Protein AF-A0A2T0MFN1-F1 (afdb_monomer_lite)

Secondary structure (DSSP, 8-state):
----------SSHHHHHHHHHTSTTHHHHB-SPEEETTEEEEEBTTS-HHHHHHHHHHHHHHHHHHHHHHHHHHHHHHHH----HHHHHHHHHHHHHHHHHHHTT-GGGGHHHHHHHHHHHHHTT--HHHHHHSTTTHHHHHHHHTS-HHHHH-EEEEEE--GGGHHHHHHHHHHHHHH-HHHHHTEEEEEEEEEEEE-TT-SSEEEEEEEEEEE--TTS--SS-GGG-HHHHHHHHHHTTSPP-----TTEEE-SSSEEEEES-HHHHHHHHHTT-GGGTB-SS-TTSB---

Radius of gyration: 21.42 Å; chains: 1; bounding box: 62×45×60 Å

pLDDT: mean 81.45, std 14.94, range [22.23, 97.25]

Structure (mmCIF, N/CA/C/O backbone):
data_AF-A0A2T0MFN1-F1
#
_entry.id   AF-A0A2T0MFN1-F1
#
loop_
_atom_site.group_PDB
_atom_site.id
_atom_site.type_symbol
_atom_site.label_atom_id
_atom_site.label_alt_id
_atom_site.label_comp_id
_atom_site.label_asym_id
_atom_site.label_entity_id
_atom_site.label_seq_id
_atom_site.pdbx_PDB_ins_code
_atom_site.Cartn_x
_atom_site.Cartn_y
_atom_site.Cartn_z
_atom_site.occupancy
_atom_site.B_iso_or_equiv
_atom_site.auth_seq_id
_atom_site.auth_comp_id
_atom_site.auth_asym_id
_atom_site.auth_atom_id
_atom_site.pdbx_PDB_model_num
ATOM 1 N N . MET A 1 1 ? 37.097 -16.695 -20.102 1.00 32.31 1 MET A N 1
ATOM 2 C CA . MET A 1 1 ? 37.299 -15.851 -18.909 1.00 32.31 1 MET A CA 1
ATOM 3 C C . MET A 1 1 ? 36.076 -16.062 -18.036 1.00 32.31 1 MET A C 1
ATOM 5 O O . MET A 1 1 ? 35.010 -15.556 -18.355 1.00 32.31 1 MET A O 1
ATOM 9 N N . GLU A 1 2 ? 36.183 -16.967 -17.065 1.00 22.23 2 GLU A N 1
ATOM 10 C CA . GLU A 1 2 ? 35.074 -17.342 -16.185 1.00 22.23 2 GLU A CA 1
ATOM 11 C C . GLU A 1 2 ? 34.798 -16.198 -15.211 1.00 22.23 2 GLU A C 1
ATOM 13 O O . GLU A 1 2 ? 35.619 -15.884 -14.348 1.00 22.23 2 GLU A O 1
ATOM 18 N N . ILE A 1 3 ? 33.644 -15.553 -15.366 1.00 25.20 3 ILE A N 1
ATOM 19 C CA . ILE A 1 3 ? 33.144 -14.602 -14.379 1.00 25.20 3 ILE A CA 1
ATOM 20 C C . ILE A 1 3 ? 32.699 -15.435 -13.177 1.00 25.20 3 ILE A C 1
ATOM 22 O O . ILE A 1 3 ? 31.679 -16.122 -13.220 1.00 25.20 3 ILE A O 1
ATOM 26 N N . LYS A 1 4 ? 33.498 -15.405 -12.105 1.00 25.17 4 LYS A N 1
ATOM 27 C CA . LYS A 1 4 ? 33.098 -15.901 -10.786 1.00 25.17 4 LYS A CA 1
ATOM 28 C C . LYS A 1 4 ? 31.849 -15.134 -10.355 1.00 25.17 4 LYS A C 1
ATOM 30 O O . LYS A 1 4 ? 31.944 -13.990 -9.925 1.00 25.17 4 LYS A O 1
ATOM 35 N N . VAL A 1 5 ? 30.687 -15.769 -10.460 1.00 30.14 5 VAL A N 1
ATOM 36 C CA . VAL A 1 5 ? 29.445 -15.272 -9.864 1.00 30.14 5 VAL A CA 1
ATOM 37 C C . VAL A 1 5 ? 29.597 -15.400 -8.348 1.00 30.14 5 VAL A C 1
ATOM 39 O O . VAL A 1 5 ? 29.425 -16.478 -7.782 1.00 30.14 5 VAL A O 1
ATOM 42 N N . SER A 1 6 ? 30.012 -14.320 -7.686 1.00 29.55 6 SER A N 1
ATOM 43 C CA . SER A 1 6 ? 29.996 -14.245 -6.227 1.00 29.55 6 SER A CA 1
ATOM 44 C C . SER A 1 6 ? 28.550 -14.179 -5.740 1.00 29.55 6 SER A C 1
ATOM 46 O O . SER A 1 6 ? 27.791 -13.320 -6.185 1.00 29.55 6 SER A O 1
ATOM 48 N N . ASN A 1 7 ? 28.202 -15.058 -4.800 1.00 35.03 7 ASN A N 1
ATOM 49 C CA . ASN A 1 7 ? 26.973 -15.054 -3.999 1.00 35.03 7 ASN A CA 1
ATOM 50 C C . ASN A 1 7 ? 26.876 -13.804 -3.102 1.00 35.03 7 ASN A C 1
ATOM 52 O O . ASN A 1 7 ? 26.924 -13.926 -1.881 1.00 35.03 7 ASN A O 1
ATOM 56 N N . ASN A 1 8 ? 26.788 -12.609 -3.681 1.00 37.66 8 ASN A N 1
ATOM 57 C CA . ASN A 1 8 ? 26.709 -11.373 -2.916 1.00 37.66 8 ASN A CA 1
ATOM 58 C C . ASN A 1 8 ? 25.631 -10.454 -3.496 1.00 37.66 8 ASN A C 1
ATOM 60 O O . ASN A 1 8 ? 25.929 -9.588 -4.313 1.00 37.66 8 ASN A O 1
ATOM 64 N N . PHE A 1 9 ? 24.401 -10.534 -2.985 1.00 46.41 9 PHE A N 1
ATOM 65 C CA . PHE A 1 9 ? 23.671 -9.308 -2.681 1.00 46.41 9 PHE A CA 1
ATOM 66 C C . PHE A 1 9 ? 24.628 -8.445 -1.859 1.00 46.41 9 PHE A C 1
ATOM 68 O O . PHE A 1 9 ? 25.053 -8.896 -0.785 1.00 46.41 9 PHE A O 1
ATOM 75 N N . PRO A 1 10 ? 24.993 -7.238 -2.307 1.00 47.78 10 PRO A N 1
ATOM 76 C CA . PRO A 1 10 ? 25.835 -6.372 -1.508 1.00 47.78 10 PRO A CA 1
ATOM 77 C C . PRO A 1 10 ? 25.159 -6.179 -0.152 1.00 47.78 10 PRO A C 1
ATOM 79 O O . PRO A 1 10 ? 23.960 -5.886 -0.068 1.00 47.78 10 PRO A O 1
ATOM 82 N N . ARG A 1 11 ? 25.897 -6.455 0.927 1.00 52.34 11 ARG A N 1
ATOM 83 C CA . ARG A 1 11 ? 25.398 -6.268 2.297 1.00 52.34 11 ARG A CA 1
ATOM 84 C C . ARG A 1 11 ? 25.285 -4.778 2.635 1.00 52.34 11 ARG A C 1
ATOM 86 O O . ARG A 1 11 ? 24.530 -4.440 3.543 1.00 52.34 11 ARG A O 1
ATOM 93 N N . ASN A 1 12 ? 26.000 -3.923 1.897 1.00 68.88 12 ASN A N 1
ATOM 94 C CA . ASN A 1 12 ? 25.990 -2.475 2.029 1.00 68.88 12 ASN A CA 1
ATOM 95 C C . ASN A 1 12 ? 25.048 -1.839 0.989 1.00 68.88 12 ASN A C 1
ATOM 97 O O . ASN A 1 12 ? 25.156 -2.112 -0.203 1.00 68.88 12 ASN A O 1
ATOM 101 N N . ASN A 1 13 ? 24.126 -0.985 1.440 1.00 70.44 13 ASN A N 1
ATOM 102 C CA . ASN A 1 13 ? 23.190 -0.274 0.563 1.00 70.44 13 ASN A CA 1
ATOM 103 C C . ASN A 1 13 ? 23.897 0.749 -0.343 1.00 70.44 13 ASN A C 1
ATOM 105 O O . ASN A 1 13 ? 23.361 1.081 -1.396 1.00 70.44 13 ASN A O 1
ATOM 109 N N . GLU A 1 14 ? 25.084 1.224 0.045 1.00 77.00 14 GLU A N 1
ATOM 110 C CA . GLU A 1 14 ? 25.888 2.156 -0.757 1.00 77.00 14 GLU A CA 1
ATOM 111 C C . GLU A 1 14 ? 26.451 1.482 -2.011 1.00 77.00 14 GLU A C 1
ATOM 113 O O . GLU A 1 14 ? 26.247 1.987 -3.106 1.00 77.00 14 GLU A O 1
ATOM 118 N N . GLU A 1 15 ? 27.030 0.283 -1.889 1.00 79.06 15 GLU A N 1
ATOM 119 C CA . GLU A 1 15 ? 27.523 -0.490 -3.044 1.00 79.06 15 GLU A CA 1
ATOM 120 C C . GLU A 1 15 ? 26.392 -0.817 -4.035 1.00 79.06 15 GLU A C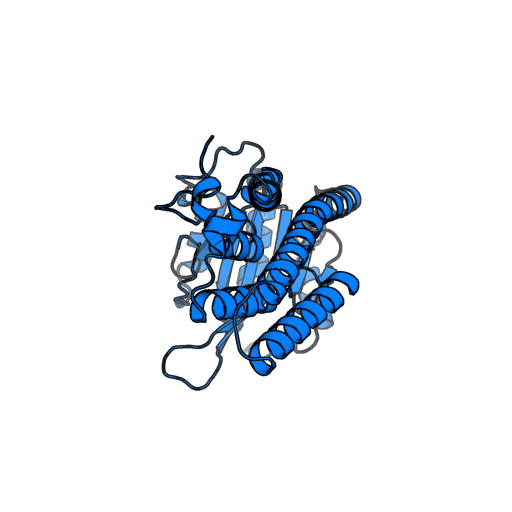 1
ATOM 122 O O . GLU A 1 15 ? 26.585 -0.807 -5.250 1.00 79.06 15 GLU A O 1
ATOM 127 N N . GLN A 1 16 ? 25.182 -1.090 -3.527 1.00 79.00 16 GLN A N 1
ATOM 128 C CA . GLN A 1 16 ? 24.011 -1.301 -4.384 1.00 79.00 16 GLN A CA 1
ATOM 129 C C . GLN A 1 16 ? 23.590 -0.026 -5.107 1.00 79.00 16 GLN A C 1
ATOM 131 O O . GLN A 1 16 ? 23.223 -0.095 -6.279 1.00 79.00 16 GLN A O 1
ATOM 136 N N . LYS A 1 17 ? 23.613 1.114 -4.404 1.00 84.56 17 LYS A N 1
ATOM 137 C CA . LYS A 1 17 ? 23.317 2.423 -4.985 1.00 84.56 17 LYS A CA 1
ATOM 138 C C . LYS A 1 17 ? 24.305 2.713 -6.113 1.00 84.56 17 LYS A C 1
ATOM 140 O O . LYS A 1 17 ? 23.861 2.913 -7.235 1.00 84.56 17 LYS A O 1
ATOM 145 N N . GLU A 1 18 ? 25.606 2.634 -5.844 1.00 85.44 18 GLU A N 1
ATOM 146 C CA . GLU A 1 18 ? 26.660 2.905 -6.830 1.00 85.44 18 GLU A CA 1
ATOM 147 C C . GLU A 1 18 ? 26.543 2.011 -8.068 1.00 85.44 18 GLU A C 1
ATOM 149 O O . GLU A 1 18 ? 26.610 2.499 -9.196 1.00 85.44 18 GLU A O 1
ATOM 154 N N . LEU A 1 19 ? 26.301 0.710 -7.876 1.00 86.94 19 LEU A N 1
ATOM 155 C CA . LEU A 1 19 ? 26.122 -0.217 -8.990 1.00 86.94 19 LEU A CA 1
ATOM 156 C C . LEU A 1 19 ? 24.921 0.167 -9.864 1.00 86.94 19 LEU A C 1
ATOM 158 O O . LEU A 1 19 ? 25.037 0.171 -11.086 1.00 86.94 19 LEU A O 1
ATOM 162 N N . ILE A 1 20 ? 23.776 0.494 -9.263 1.00 87.19 20 ILE A N 1
ATOM 163 C CA . ILE A 1 20 ? 22.559 0.818 -10.022 1.00 87.19 20 ILE A CA 1
ATOM 164 C C . ILE A 1 20 ? 22.675 2.191 -10.692 1.00 87.19 20 ILE A C 1
ATOM 166 O O . ILE A 1 20 ? 22.240 2.355 -11.830 1.00 87.19 20 ILE A O 1
ATOM 170 N N . GLU A 1 21 ? 23.294 3.161 -10.020 1.00 87.81 21 GLU A N 1
ATOM 171 C CA . GLU A 1 21 ? 23.560 4.489 -10.582 1.00 87.81 21 GLU A CA 1
ATOM 172 C C . GLU A 1 21 ? 24.589 4.445 -11.725 1.00 87.81 21 GLU A C 1
ATOM 174 O O . GLU A 1 21 ? 24.605 5.347 -12.561 1.00 87.81 21 GLU A O 1
ATOM 179 N N . SER A 1 22 ? 25.398 3.380 -11.814 1.00 89.12 22 SER A N 1
ATOM 180 C CA . SER A 1 22 ? 26.332 3.159 -12.926 1.00 89.12 22 SER A CA 1
ATOM 181 C C . SER A 1 22 ? 25.673 2.674 -14.224 1.00 89.12 22 SER A C 1
ATOM 183 O O . SER A 1 22 ? 26.326 2.678 -15.270 1.00 89.12 22 SER A O 1
ATOM 185 N N . PHE A 1 23 ? 24.396 2.268 -14.196 1.00 91.81 23 PHE A N 1
ATOM 186 C CA . PHE A 1 23 ? 23.679 1.885 -15.414 1.00 91.81 23 PHE A CA 1
ATOM 187 C C . PHE A 1 23 ? 23.567 3.083 -16.361 1.00 91.81 23 PHE A C 1
ATOM 189 O O . PHE A 1 23 ? 23.183 4.181 -15.955 1.00 91.81 23 PHE A O 1
ATOM 196 N N . SER A 1 24 ? 23.856 2.867 -17.646 1.00 89.62 24 SER A N 1
ATOM 197 C CA . SER A 1 24 ? 23.928 3.945 -18.644 1.00 89.62 24 SER A CA 1
ATOM 198 C C . SER A 1 24 ? 22.634 4.757 -18.757 1.00 89.62 24 SER A C 1
ATOM 200 O O . SER A 1 24 ? 22.681 5.962 -18.986 1.00 89.62 24 SER A O 1
ATOM 202 N N . THR A 1 25 ? 21.483 4.122 -18.540 1.00 90.12 25 THR A N 1
ATOM 203 C CA . THR A 1 25 ? 20.157 4.747 -18.641 1.00 90.12 25 THR A CA 1
ATOM 204 C C . THR A 1 25 ? 19.697 5.431 -17.355 1.00 90.12 25 THR A C 1
ATOM 206 O O . THR A 1 25 ? 18.722 6.182 -17.376 1.00 90.12 25 THR A O 1
ATOM 209 N N . TYR A 1 26 ? 20.387 5.212 -16.228 1.00 90.38 26 TYR A N 1
ATOM 210 C CA . TYR A 1 26 ? 19.936 5.663 -14.910 1.00 90.38 26 TYR A CA 1
ATOM 211 C C . TYR A 1 26 ? 19.726 7.175 -14.857 1.00 90.38 26 TYR A C 1
ATOM 213 O O . TYR A 1 26 ? 18.644 7.654 -14.513 1.00 90.38 26 TYR A O 1
ATOM 221 N N . SER A 1 27 ? 20.773 7.922 -15.219 1.00 90.00 27 SER A N 1
ATOM 222 C CA . SER A 1 27 ? 20.781 9.377 -15.091 1.00 90.00 27 SER A CA 1
ATOM 223 C C . SER A 1 27 ? 19.734 10.047 -15.982 1.00 90.00 27 SER A C 1
ATOM 225 O O . SER A 1 27 ? 19.241 11.115 -15.643 1.00 90.00 27 SER A O 1
ATOM 227 N N . GLU A 1 28 ? 19.326 9.428 -17.087 1.00 90.00 28 GLU A N 1
ATOM 228 C CA . GLU A 1 28 ? 18.289 9.982 -17.962 1.00 90.00 28 GLU A CA 1
ATOM 229 C C . GLU A 1 28 ? 16.880 9.791 -17.390 1.00 90.00 28 GLU A C 1
ATOM 231 O O . GLU A 1 28 ? 15.995 10.614 -17.622 1.00 90.00 28 GLU A O 1
ATOM 236 N N . LEU A 1 29 ? 16.677 8.729 -16.609 1.00 90.88 29 LEU A N 1
ATOM 237 C CA . LEU A 1 29 ? 15.365 8.326 -16.115 1.00 90.88 29 LEU A CA 1
ATOM 238 C C . LEU A 1 29 ? 15.073 8.829 -14.705 1.00 90.88 29 LEU A C 1
ATOM 240 O O . LEU A 1 29 ? 13.941 9.209 -14.411 1.00 90.88 29 LEU A O 1
ATOM 244 N N . PHE A 1 30 ? 16.052 8.827 -13.806 1.00 92.88 30 PHE A N 1
ATOM 245 C CA . PHE A 1 30 ? 15.791 9.011 -12.381 1.00 92.88 30 PHE A CA 1
ATOM 246 C C . PHE A 1 30 ? 16.562 10.185 -11.783 1.00 92.88 30 PHE A C 1
ATOM 248 O O . PHE A 1 30 ? 17.632 10.582 -12.246 1.00 92.88 30 PHE A O 1
ATOM 255 N N . HIS A 1 31 ? 15.987 10.752 -10.724 1.00 88.69 31 HIS A N 1
ATOM 256 C CA . HIS A 1 31 ? 16.709 11.623 -9.796 1.00 88.69 31 HIS A CA 1
ATOM 257 C C . HIS A 1 31 ? 17.711 10.814 -8.955 1.00 88.69 31 HIS A C 1
ATOM 259 O O . HIS A 1 31 ? 17.795 9.594 -9.081 1.00 88.69 31 HIS A O 1
ATOM 265 N N . GLU A 1 32 ? 18.458 11.470 -8.063 1.00 83.31 32 GLU A N 1
ATOM 266 C CA . GLU A 1 32 ? 19.353 10.769 -7.132 1.00 83.31 32 GLU A CA 1
ATOM 267 C C . GLU A 1 32 ? 18.594 9.714 -6.302 1.00 83.31 32 GLU A C 1
ATOM 269 O O . GLU A 1 32 ? 17.474 9.952 -5.827 1.00 83.31 32 GLU A O 1
ATOM 274 N N . CYS A 1 33 ? 19.198 8.532 -6.140 1.00 80.75 33 CYS A N 1
ATOM 275 C CA . CYS A 1 33 ? 18.576 7.433 -5.417 1.00 80.75 33 CYS A CA 1
ATOM 276 C C . CYS A 1 33 ? 18.428 7.769 -3.926 1.00 80.75 33 CYS A C 1
ATOM 278 O O . CYS A 1 33 ? 19.400 8.080 -3.233 1.00 80.75 33 CYS A O 1
ATOM 280 N N . ASN A 1 34 ? 17.208 7.602 -3.406 1.00 77.50 34 ASN A N 1
ATOM 281 C CA . ASN A 1 34 ? 16.898 7.804 -1.993 1.00 77.50 34 ASN A CA 1
ATOM 282 C C . ASN A 1 34 ? 16.796 6.471 -1.244 1.00 77.50 34 ASN A C 1
ATOM 284 O O . ASN A 1 34 ? 16.007 5.589 -1.606 1.00 77.50 34 ASN A O 1
ATOM 288 N N . PHE A 1 35 ? 17.536 6.348 -0.142 1.00 75.25 35 PHE A N 1
ATOM 289 C CA . PHE A 1 35 ? 17.455 5.189 0.743 1.00 75.25 35 PHE A CA 1
ATOM 290 C C . PHE A 1 35 ? 16.356 5.371 1.798 1.00 75.25 35 PHE A C 1
ATOM 292 O O . PHE A 1 35 ? 16.311 6.382 2.495 1.00 75.25 35 PHE A O 1
ATOM 299 N N . ASN A 1 36 ? 15.478 4.377 1.948 1.00 63.88 36 ASN A N 1
ATOM 300 C CA . ASN A 1 36 ? 14.489 4.353 3.025 1.00 63.88 36 ASN A CA 1
ATOM 301 C C . ASN A 1 36 ? 14.356 2.940 3.590 1.00 63.88 36 ASN A C 1
ATOM 303 O O . ASN A 1 36 ? 13.844 2.065 2.894 1.00 63.88 36 ASN A O 1
ATOM 307 N N . ASN A 1 37 ? 14.782 2.742 4.844 1.00 57.31 37 ASN A N 1
ATOM 308 C CA . ASN A 1 37 ? 14.497 1.555 5.658 1.00 57.31 37 ASN A CA 1
ATOM 309 C C . ASN A 1 37 ? 14.517 0.248 4.840 1.00 57.31 37 ASN A C 1
ATOM 311 O O . ASN A 1 37 ? 13.497 -0.430 4.723 1.00 57.31 37 ASN A O 1
ATOM 315 N N . TYR A 1 38 ? 15.676 -0.079 4.253 1.00 67.56 38 TYR A N 1
ATOM 316 C CA . TYR A 1 38 ? 15.936 -1.298 3.459 1.00 67.56 38 TYR A CA 1
ATOM 317 C C . TYR A 1 38 ? 15.398 -1.314 2.018 1.00 67.56 38 TYR A C 1
ATOM 319 O O . TYR A 1 38 ? 15.337 -2.379 1.401 1.00 67.56 38 TYR A O 1
ATOM 327 N N . THR A 1 39 ? 15.018 -0.155 1.480 1.00 78.81 39 THR A N 1
ATOM 328 C CA . THR A 1 39 ? 14.545 0.003 0.099 1.00 78.81 39 THR A CA 1
ATOM 329 C C . THR A 1 39 ? 15.325 1.105 -0.617 1.00 78.81 39 THR A C 1
ATOM 331 O O . THR A 1 39 ? 15.468 2.209 -0.083 1.00 78.81 39 THR A O 1
ATOM 334 N N . LEU A 1 40 ? 15.785 0.820 -1.835 1.00 86.31 40 LEU A N 1
ATOM 335 C CA . LEU A 1 40 ? 16.306 1.824 -2.768 1.00 86.31 40 LEU A CA 1
ATOM 336 C C . LEU A 1 40 ? 15.141 2.378 -3.586 1.00 86.31 40 LEU A C 1
ATOM 338 O O . LEU A 1 40 ? 14.369 1.598 -4.143 1.00 86.31 40 LEU A O 1
ATOM 342 N N . ASN A 1 41 ? 14.989 3.702 -3.622 1.00 87.69 41 ASN A N 1
ATOM 343 C CA . ASN A 1 41 ? 13.897 4.378 -4.319 1.00 87.69 41 ASN A CA 1
ATOM 344 C C . ASN A 1 41 ? 14.445 5.243 -5.453 1.00 87.69 41 ASN A C 1
ATOM 346 O O . ASN A 1 41 ? 15.182 6.200 -5.207 1.00 87.69 41 ASN A O 1
ATOM 350 N N . PHE A 1 42 ? 13.995 4.951 -6.667 1.00 90.75 42 PHE A N 1
ATOM 351 C CA . PHE A 1 42 ? 14.331 5.663 -7.893 1.00 90.75 42 PHE A CA 1
ATOM 352 C C . PHE A 1 42 ? 13.105 6.457 -8.337 1.00 90.75 42 PHE A C 1
ATOM 354 O O . PHE A 1 42 ? 12.106 5.881 -8.773 1.00 90.75 42 PHE A O 1
ATOM 361 N N . ILE A 1 43 ? 13.144 7.775 -8.146 1.00 89.94 43 ILE A N 1
ATOM 362 C CA . ILE A 1 43 ? 12.023 8.671 -8.458 1.00 89.94 43 ILE A CA 1
ATOM 363 C C . ILE A 1 43 ? 12.165 9.138 -9.901 1.00 89.94 43 ILE A C 1
ATOM 365 O O . ILE A 1 43 ? 13.243 9.586 -10.290 1.00 89.94 43 ILE A O 1
ATOM 369 N N . ASN A 1 44 ? 11.085 9.034 -10.675 1.00 90.75 44 ASN A N 1
ATOM 370 C CA . ASN A 1 44 ? 11.057 9.467 -12.069 1.00 90.75 44 ASN A CA 1
ATOM 371 C C . ASN A 1 44 ? 11.476 10.940 -12.194 1.00 90.75 44 ASN A C 1
ATOM 373 O O . ASN A 1 44 ? 10.912 11.812 -11.527 1.00 90.75 44 ASN A O 1
ATOM 377 N N . ARG A 1 45 ? 12.449 11.212 -13.070 1.00 90.62 45 ARG A N 1
ATOM 378 C CA . ARG A 1 45 ? 13.029 12.539 -13.288 1.00 90.62 45 ARG A CA 1
ATOM 379 C C . ARG A 1 45 ? 12.039 13.560 -13.853 1.00 90.62 45 ARG A C 1
ATOM 381 O O . ARG A 1 45 ? 12.197 14.753 -13.611 1.00 90.62 45 ARG A O 1
ATOM 388 N N . ASN A 1 46 ? 10.989 13.096 -14.534 1.00 88.62 46 ASN A N 1
ATOM 389 C CA . ASN A 1 46 ? 9.904 13.936 -15.051 1.00 88.62 46 ASN A CA 1
ATOM 390 C C . ASN A 1 46 ? 8.993 14.491 -13.946 1.00 88.62 46 ASN A C 1
ATOM 392 O O . ASN A 1 46 ? 8.167 15.362 -14.215 1.00 88.62 46 ASN A O 1
ATOM 396 N N . LEU A 1 47 ? 9.109 13.986 -12.715 1.00 84.88 47 LEU A N 1
ATOM 397 C CA . LEU A 1 47 ? 8.308 14.445 -11.590 1.00 84.88 47 LEU A CA 1
ATOM 398 C C . LEU A 1 47 ? 9.077 15.453 -10.741 1.00 84.88 47 LEU A C 1
ATOM 400 O O . LEU A 1 47 ? 10.255 15.275 -10.430 1.00 84.88 47 LEU A O 1
ATOM 404 N N . ASP A 1 48 ? 8.367 16.492 -10.312 1.00 83.38 48 ASP A N 1
ATOM 405 C CA . ASP A 1 48 ? 8.859 17.435 -9.315 1.00 83.38 48 ASP A CA 1
ATOM 406 C C . ASP A 1 48 ? 8.844 16.780 -7.923 1.00 83.38 48 ASP A C 1
ATOM 408 O O . ASP A 1 48 ? 7.778 16.494 -7.357 1.00 83.38 48 ASP A O 1
ATOM 412 N N . ILE A 1 49 ? 10.041 16.548 -7.371 1.00 79.44 49 ILE A N 1
ATOM 413 C CA . ILE A 1 49 ? 10.246 15.931 -6.055 1.00 79.44 49 ILE A CA 1
ATOM 414 C C . ILE A 1 49 ? 9.528 16.732 -4.963 1.00 79.44 49 ILE A C 1
ATOM 416 O O . ILE A 1 49 ? 8.877 16.139 -4.097 1.00 79.44 49 ILE A O 1
ATOM 420 N N . ASP A 1 50 ? 9.584 18.063 -5.008 1.00 79.31 50 ASP A N 1
ATOM 421 C CA . ASP A 1 50 ? 9.000 18.907 -3.966 1.00 79.31 50 ASP A CA 1
ATOM 422 C C . ASP A 1 50 ? 7.474 18.819 -3.978 1.00 79.31 50 ASP A C 1
ATOM 424 O O . ASP A 1 50 ? 6.829 18.714 -2.926 1.00 79.31 50 ASP A O 1
ATOM 428 N N . SER A 1 51 ? 6.884 18.810 -5.175 1.00 78.25 51 SER A N 1
ATOM 429 C CA . SER A 1 51 ? 5.453 18.582 -5.360 1.00 78.25 51 SER A CA 1
ATOM 430 C C . SER A 1 51 ? 5.037 17.191 -4.873 1.00 78.25 51 SER A C 1
ATOM 432 O O . SER A 1 51 ? 4.055 17.069 -4.133 1.00 78.25 51 SER A O 1
ATOM 434 N N . LEU A 1 52 ? 5.798 16.138 -5.196 1.00 73.69 52 LEU A N 1
ATOM 435 C CA . LEU A 1 52 ? 5.532 14.775 -4.718 1.00 73.69 52 LEU A CA 1
ATOM 436 C C . LEU A 1 52 ? 5.561 14.683 -3.187 1.00 73.69 52 LEU A C 1
ATOM 438 O O . LEU A 1 52 ? 4.625 14.142 -2.584 1.00 73.69 52 LEU A O 1
ATOM 442 N N . ILE A 1 53 ? 6.588 15.246 -2.543 1.00 71.75 53 ILE A N 1
ATOM 443 C CA . ILE A 1 53 ? 6.732 15.247 -1.080 1.00 71.75 53 ILE A CA 1
ATOM 444 C C . ILE A 1 53 ? 5.564 15.991 -0.425 1.00 71.75 53 ILE A C 1
ATOM 446 O O . ILE A 1 53 ? 4.943 15.466 0.509 1.00 71.75 53 ILE A O 1
ATOM 450 N N . LYS A 1 54 ? 5.217 17.186 -0.920 1.00 71.69 54 LYS A N 1
ATOM 451 C CA . LYS A 1 54 ? 4.095 17.987 -0.395 1.00 71.69 54 LYS A CA 1
ATOM 452 C C . LYS A 1 54 ? 2.761 17.262 -0.556 1.00 71.69 54 LYS A C 1
ATOM 454 O O . LYS A 1 54 ? 1.990 17.167 0.404 1.00 71.69 54 LYS A O 1
ATOM 459 N N . ASN A 1 55 ? 2.510 16.695 -1.735 1.00 68.88 55 ASN A N 1
ATOM 460 C CA . ASN A 1 55 ? 1.285 15.959 -2.033 1.00 68.88 55 ASN A CA 1
ATOM 461 C C . ASN A 1 55 ? 1.132 14.737 -1.127 1.00 68.88 55 ASN A C 1
ATOM 463 O O . ASN A 1 55 ? 0.096 14.572 -0.479 1.00 68.88 55 ASN A O 1
ATOM 467 N N . LYS A 1 56 ? 2.175 13.906 -1.028 1.00 68.69 56 LYS A N 1
ATOM 468 C CA . LYS A 1 56 ? 2.188 12.724 -0.161 1.00 68.69 56 LYS A CA 1
ATOM 469 C C . LYS A 1 56 ? 1.965 13.113 1.300 1.00 68.69 56 LYS A C 1
ATOM 471 O O . LYS A 1 56 ? 1.104 12.532 1.953 1.00 68.69 56 LYS A O 1
ATOM 476 N N . SER A 1 57 ? 2.644 14.147 1.791 1.00 66.25 57 SER A N 1
ATOM 477 C CA . SER A 1 57 ? 2.504 14.620 3.176 1.00 66.25 57 SER A CA 1
ATOM 478 C C . SER A 1 57 ? 1.080 15.089 3.503 1.00 66.25 57 SER A C 1
ATOM 480 O O . SER A 1 57 ? 0.526 14.709 4.536 1.00 66.25 57 SER A O 1
ATOM 482 N N . SER A 1 58 ? 0.451 15.860 2.610 1.00 66.44 58 SER A N 1
ATOM 483 C CA . SER A 1 58 ? -0.922 16.361 2.785 1.00 66.44 58 SER A CA 1
ATOM 484 C C . SER A 1 58 ? -1.954 15.234 2.888 1.00 66.44 58 SER A C 1
ATOM 486 O O . SER A 1 58 ? -2.840 15.246 3.745 1.00 66.44 58 SER A O 1
ATOM 488 N N . ALA A 1 59 ? -1.824 14.205 2.059 1.00 64.31 59 ALA A N 1
ATOM 489 C CA . ALA A 1 59 ? -2.774 13.104 2.072 1.00 64.31 59 ALA A CA 1
ATOM 490 C C . ALA A 1 59 ? -2.529 12.091 3.184 1.00 64.31 59 ALA A C 1
ATOM 492 O O . ALA A 1 59 ? -3.481 11.620 3.812 1.00 64.31 59 ALA A O 1
ATOM 493 N N . LEU A 1 60 ? -1.260 11.796 3.477 1.00 72.19 60 LEU A N 1
ATOM 494 C CA . LEU A 1 60 ? -0.898 11.005 4.645 1.00 72.19 60 LEU A CA 1
ATOM 495 C C . LEU A 1 60 ? -1.402 11.672 5.921 1.00 72.19 60 LEU A C 1
ATOM 497 O O . LEU A 1 60 ? -1.856 10.976 6.820 1.00 72.19 60 LEU A O 1
ATOM 501 N N . ARG A 1 61 ? -1.447 13.008 5.978 1.00 78.00 61 ARG A N 1
ATOM 502 C CA . ARG A 1 61 ? -2.074 13.730 7.088 1.00 78.00 61 ARG A CA 1
ATOM 503 C C . ARG A 1 61 ? -3.555 13.376 7.255 1.00 78.00 61 ARG A C 1
ATOM 505 O O . ARG A 1 61 ? -3.965 13.118 8.382 1.00 78.00 61 ARG A O 1
ATOM 512 N N . LYS A 1 62 ? -4.349 13.312 6.179 1.00 80.25 62 LYS A N 1
ATOM 513 C CA . LYS A 1 62 ? -5.771 12.908 6.259 1.00 80.25 62 LYS A CA 1
ATOM 514 C C . LYS A 1 62 ? -5.923 11.476 6.775 1.00 80.25 62 LYS A C 1
ATOM 516 O O . LYS A 1 62 ? -6.730 11.233 7.670 1.00 80.25 62 LYS A O 1
ATOM 521 N N . LEU A 1 63 ? -5.104 10.550 6.273 1.00 79.62 63 LEU A N 1
ATOM 522 C CA . LEU A 1 63 ? -5.087 9.168 6.758 1.00 79.62 63 LEU A CA 1
ATOM 523 C C . LEU A 1 63 ? -4.643 9.084 8.228 1.00 79.62 63 LEU A C 1
ATOM 525 O O . LEU A 1 63 ? -5.229 8.336 9.001 1.00 79.62 63 LEU A O 1
ATOM 529 N N . ASN A 1 64 ? -3.660 9.885 8.638 1.00 82.44 64 ASN A N 1
ATOM 530 C CA . ASN A 1 64 ? -3.189 9.946 10.021 1.00 82.44 64 ASN A CA 1
ATOM 531 C C . ASN A 1 64 ? -4.276 10.462 10.966 1.00 82.44 64 ASN A C 1
ATOM 533 O O . ASN A 1 64 ? -4.417 9.937 12.067 1.00 82.44 64 ASN A O 1
ATOM 537 N N . VAL A 1 65 ? -5.065 11.450 10.533 1.00 86.25 65 VAL A N 1
ATOM 538 C CA . VAL A 1 65 ? -6.226 11.939 11.288 1.00 86.25 65 VAL A CA 1
ATOM 539 C C . VAL A 1 65 ? -7.289 10.847 11.409 1.00 86.25 65 VAL A C 1
ATOM 541 O O . VAL A 1 65 ? -7.768 10.599 12.512 1.00 86.25 65 VAL A O 1
ATOM 544 N N . ALA A 1 66 ? -7.618 10.148 10.318 1.00 88.44 66 ALA A N 1
ATOM 545 C CA . ALA A 1 66 ? -8.561 9.027 10.359 1.00 88.44 66 ALA A CA 1
ATOM 546 C C . ALA A 1 66 ? -8.084 7.920 11.319 1.00 88.44 66 ALA A C 1
ATOM 548 O O . ALA A 1 66 ? -8.848 7.443 12.157 1.00 88.44 66 ALA A O 1
ATOM 549 N N . ASN A 1 67 ? -6.793 7.585 11.262 1.00 90.31 67 ASN A N 1
ATOM 550 C CA . ASN A 1 67 ? -6.148 6.612 12.139 1.00 90.31 67 ASN A CA 1
ATOM 551 C C . ASN A 1 67 ? -6.179 7.031 13.619 1.00 90.31 67 ASN A C 1
ATOM 553 O O . ASN A 1 67 ? -6.467 6.222 14.496 1.00 90.31 67 ASN A O 1
ATOM 557 N N . TYR A 1 68 ? -5.925 8.309 13.904 1.00 91.88 68 TYR A N 1
ATOM 558 C CA . TYR A 1 68 ? -6.008 8.853 15.257 1.00 91.88 68 TYR A CA 1
ATOM 559 C C . TYR A 1 68 ? -7.444 8.837 15.798 1.00 91.88 68 TYR A C 1
ATOM 561 O O . TYR A 1 68 ? -7.669 8.456 16.944 1.00 91.88 68 TYR A O 1
ATOM 569 N N . ASN A 1 69 ? -8.430 9.185 14.970 1.00 93.00 69 ASN A N 1
ATOM 570 C CA . ASN A 1 69 ? -9.836 9.127 15.366 1.00 93.00 69 ASN A CA 1
ATOM 571 C C . ASN A 1 69 ? -10.285 7.690 15.663 1.00 93.00 69 ASN A C 1
ATOM 573 O O . ASN A 1 69 ? -11.021 7.471 16.624 1.00 93.00 69 ASN A O 1
ATOM 577 N N . LEU A 1 70 ? -9.801 6.710 14.892 1.00 95.19 70 LEU A N 1
ATOM 578 C CA . LEU A 1 70 ? -10.042 5.294 15.171 1.00 95.19 70 LEU A CA 1
ATOM 579 C C . LEU A 1 70 ? -9.444 4.872 16.519 1.00 95.19 70 LEU A C 1
ATOM 581 O O . LEU A 1 70 ? -10.124 4.212 17.296 1.00 95.19 70 LEU A O 1
ATOM 585 N N . LEU A 1 71 ? -8.220 5.305 16.837 1.00 95.81 71 LEU A N 1
ATOM 586 C CA . LEU A 1 71 ? -7.618 5.082 18.155 1.00 95.81 71 LEU A CA 1
ATOM 587 C C . LEU A 1 71 ? -8.489 5.651 19.286 1.00 95.81 71 LEU A C 1
ATOM 589 O O . LEU A 1 71 ? -8.729 4.965 20.278 1.00 95.81 71 LEU A O 1
ATOM 593 N N . LEU A 1 72 ? -8.960 6.896 19.158 1.00 95.50 72 LEU A N 1
ATOM 594 C CA . LEU A 1 72 ? -9.815 7.509 20.179 1.00 95.50 72 LEU A CA 1
ATOM 595 C C . LEU A 1 72 ? -11.117 6.728 20.370 1.00 95.50 72 LEU A C 1
ATOM 597 O O . LEU A 1 72 ? -11.537 6.500 21.502 1.00 95.50 72 LEU A O 1
ATOM 601 N N . PHE A 1 73 ? -11.725 6.267 19.280 1.00 96.56 73 PHE A N 1
ATOM 602 C CA . PHE A 1 73 ? -12.906 5.415 19.346 1.00 96.56 73 PHE A CA 1
ATOM 603 C C . PHE A 1 73 ? -12.620 4.073 20.027 1.00 96.56 73 PHE A C 1
ATOM 605 O O . PHE A 1 73 ? -13.371 3.667 20.911 1.00 96.56 73 PHE A O 1
ATOM 612 N N . CYS A 1 74 ? -11.500 3.427 19.702 1.00 96.94 7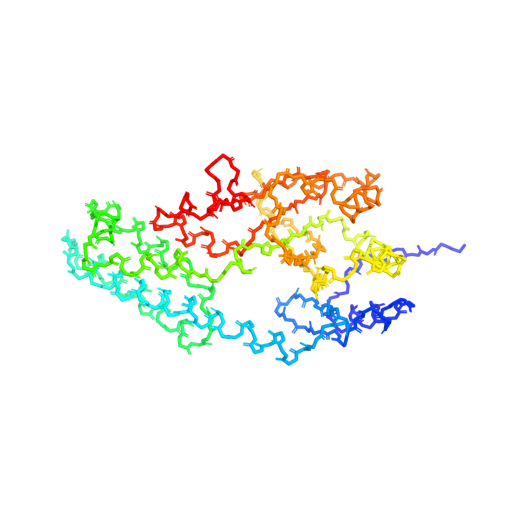4 CYS A N 1
ATOM 613 C CA . CYS A 1 74 ? -11.064 2.206 20.375 1.00 96.94 74 CYS A CA 1
ATOM 614 C C . CYS A 1 74 ? -10.837 2.412 21.882 1.00 96.94 74 CYS A C 1
ATOM 616 O O . CYS A 1 74 ? -11.161 1.520 22.663 1.00 96.94 74 CYS A O 1
ATOM 618 N N . LYS A 1 75 ? -10.327 3.579 22.308 1.00 96.50 75 LYS A N 1
ATOM 619 C CA . LYS A 1 75 ? -10.209 3.925 23.736 1.00 96.50 75 LYS A CA 1
ATOM 620 C C . LYS A 1 75 ? -11.576 3.980 24.420 1.00 96.50 75 LYS A C 1
ATOM 622 O O . LYS A 1 75 ? -11.736 3.355 25.461 1.00 96.50 75 LYS A O 1
ATOM 627 N N . ILE A 1 76 ? -12.557 4.641 23.804 1.00 95.50 76 ILE A N 1
ATOM 628 C CA . ILE A 1 76 ? -13.935 4.698 24.321 1.00 95.50 76 ILE A CA 1
ATOM 629 C C . ILE A 1 76 ? -14.522 3.283 24.436 1.00 95.50 76 ILE A C 1
ATOM 631 O O . ILE A 1 76 ? -15.022 2.906 25.492 1.00 95.50 76 ILE A O 1
ATOM 635 N N . CYS A 1 77 ? -14.384 2.462 23.390 1.00 95.50 77 CYS A N 1
ATOM 636 C CA . CYS A 1 77 ? -14.877 1.081 23.403 1.00 95.50 77 CYS A CA 1
ATOM 637 C C . CYS A 1 77 ? -14.229 0.245 24.519 1.00 95.50 77 CYS A C 1
ATOM 639 O O . CYS A 1 77 ? -14.903 -0.536 25.185 1.00 95.50 77 CYS A O 1
ATOM 641 N N . ALA A 1 78 ? -12.921 0.411 24.747 1.00 94.56 78 ALA A N 1
ATOM 642 C CA . ALA A 1 78 ? -12.202 -0.293 25.807 1.00 94.56 78 ALA A CA 1
ATOM 643 C C . ALA A 1 78 ? -12.673 0.107 27.218 1.00 94.56 78 ALA A C 1
ATOM 645 O O . ALA A 1 78 ? -12.675 -0.727 28.125 1.00 94.56 78 ALA A O 1
ATOM 646 N N . GLU A 1 79 ? -13.076 1.364 27.414 1.00 93.19 79 GLU A N 1
ATOM 647 C CA . GLU A 1 79 ? -13.641 1.845 28.679 1.00 93.19 79 GLU A CA 1
ATOM 648 C C . GLU A 1 79 ? -15.043 1.264 28.923 1.00 93.19 79 GLU A C 1
ATOM 650 O O . GLU A 1 79 ? -15.324 0.771 30.024 1.00 93.19 79 GLU A O 1
ATOM 655 N N . GLU A 1 80 ? -15.882 1.255 27.883 1.00 93.56 80 GLU A N 1
ATOM 656 C CA . GLU A 1 80 ? -17.266 0.758 27.904 1.00 93.56 80 GLU A CA 1
ATOM 657 C C . GLU A 1 80 ? -17.371 -0.773 28.011 1.00 93.56 80 GLU A C 1
ATOM 659 O O . GLU A 1 80 ? -18.364 -1.284 28.540 1.00 93.56 80 GLU A O 1
ATOM 664 N N . LEU A 1 81 ? -16.348 -1.508 27.556 1.00 95.19 81 LEU A N 1
ATOM 665 C CA . LEU A 1 81 ? -16.306 -2.969 27.585 1.00 95.19 81 LEU A CA 1
ATOM 666 C C . LEU A 1 81 ? -16.596 -3.508 28.993 1.00 95.19 81 LEU A C 1
ATOM 668 O O . LEU A 1 81 ? -15.943 -3.132 29.964 1.00 95.19 81 LEU A O 1
ATOM 672 N N . GLN A 1 82 ? -17.535 -4.439 29.127 1.00 92.12 82 GLN A N 1
ATOM 673 C CA . GLN A 1 82 ? -17.786 -5.125 30.397 1.00 92.12 82 GLN A CA 1
ATOM 674 C C . GLN A 1 82 ? -16.884 -6.362 30.491 1.00 92.12 82 GLN A C 1
ATOM 676 O O . GLN A 1 82 ? -17.256 -7.458 30.090 1.00 92.12 82 GLN A O 1
ATOM 681 N N . SER A 1 83 ? -15.660 -6.173 30.987 1.00 91.25 83 SER A N 1
ATOM 682 C CA . SER A 1 83 ? -14.648 -7.230 31.115 1.00 91.25 83 SER A CA 1
ATOM 683 C C . SER A 1 83 ? -13.861 -7.118 32.420 1.00 91.25 83 SER A C 1
ATOM 685 O O . SER A 1 83 ? -13.993 -6.154 33.177 1.00 91.25 83 SER A O 1
ATOM 687 N N . THR A 1 84 ? -12.972 -8.084 32.660 1.00 92.25 84 THR A N 1
ATOM 688 C CA . THR A 1 84 ? -12.040 -8.033 33.792 1.00 92.25 84 THR A CA 1
ATOM 689 C C . THR A 1 84 ? -11.117 -6.813 33.706 1.00 92.25 84 THR A C 1
ATOM 691 O O . THR A 1 84 ? -10.795 -6.321 32.619 1.00 92.25 84 THR A O 1
ATOM 694 N N . ILE A 1 85 ? -10.638 -6.354 34.868 1.00 91.62 85 ILE A N 1
ATOM 695 C CA . ILE A 1 85 ? -9.669 -5.249 34.979 1.00 91.62 85 ILE A CA 1
ATOM 696 C C . ILE A 1 85 ? -8.396 -5.553 34.176 1.00 91.62 85 ILE A C 1
ATOM 698 O O . ILE A 1 85 ? -7.851 -4.667 33.526 1.00 91.62 85 ILE A O 1
ATOM 702 N N . SER A 1 86 ? -7.951 -6.815 34.167 1.00 94.06 86 SER A N 1
ATOM 703 C CA . SER A 1 86 ? -6.780 -7.248 33.398 1.00 94.06 86 SER A CA 1
ATOM 704 C C . SER A 1 86 ? -6.956 -7.010 31.893 1.00 94.06 86 SER A C 1
ATOM 706 O O . SER A 1 86 ? -6.068 -6.435 31.266 1.00 94.06 86 SER A O 1
ATOM 708 N N . VAL A 1 87 ? -8.119 -7.357 31.328 1.00 94.50 87 VAL A N 1
ATOM 709 C CA . VAL A 1 87 ? -8.421 -7.110 29.908 1.00 94.50 87 VAL A CA 1
ATOM 710 C C . VAL A 1 87 ? -8.447 -5.611 29.609 1.00 94.50 87 VAL A C 1
ATOM 712 O O . VAL A 1 87 ? -7.821 -5.171 28.644 1.00 94.50 87 VAL A O 1
ATOM 715 N N . LYS A 1 88 ? -9.101 -4.808 30.460 1.00 93.75 88 LYS A N 1
ATOM 716 C CA . LYS A 1 88 ? -9.149 -3.345 30.288 1.00 93.75 88 LYS A CA 1
ATOM 717 C C . LYS A 1 88 ? -7.759 -2.711 30.331 1.00 93.75 88 LYS A C 1
ATOM 719 O O . LYS A 1 88 ? -7.451 -1.861 29.499 1.00 93.75 88 LYS A O 1
ATOM 724 N N . ASN A 1 89 ? -6.906 -3.147 31.257 1.00 94.56 89 ASN A N 1
ATOM 725 C CA . ASN A 1 89 ? -5.528 -2.667 31.356 1.00 94.56 89 ASN A CA 1
ATOM 726 C C . ASN A 1 89 ? -4.716 -3.039 30.109 1.00 94.56 89 ASN A C 1
ATOM 728 O O . ASN A 1 89 ? -4.058 -2.170 29.541 1.00 94.56 89 ASN A O 1
ATOM 732 N N . GLY A 1 90 ? -4.836 -4.278 29.621 1.00 96.19 90 GLY A N 1
ATOM 733 C CA . GLY A 1 90 ? -4.175 -4.702 28.385 1.00 96.19 90 GLY A CA 1
ATOM 734 C C . GLY A 1 90 ? -4.623 -3.892 27.163 1.00 96.19 90 GLY A C 1
ATOM 735 O O . GLY A 1 90 ? -3.795 -3.469 26.357 1.00 96.19 90 GLY A O 1
ATOM 736 N N . LEU A 1 91 ? -5.923 -3.601 27.038 1.00 97.06 91 LEU A N 1
ATOM 737 C CA . LEU A 1 91 ? -6.443 -2.720 25.986 1.00 97.06 91 LEU A CA 1
ATOM 738 C C . LEU A 1 91 ? -5.885 -1.296 26.101 1.00 97.06 91 LEU A C 1
ATOM 740 O O . LEU A 1 91 ? -5.454 -0.723 25.098 1.00 97.06 91 LEU A O 1
ATOM 744 N N . LYS A 1 92 ? -5.841 -0.738 27.315 1.00 96.19 92 LYS A N 1
ATOM 745 C CA . LYS A 1 92 ? -5.279 0.593 27.576 1.00 96.19 92 LYS A CA 1
ATOM 746 C C . LYS A 1 92 ? -3.808 0.673 27.167 1.00 96.19 92 LYS A C 1
ATOM 748 O O . LYS A 1 92 ? -3.443 1.583 26.426 1.00 96.19 92 LYS A O 1
ATOM 753 N N . GLU A 1 93 ? -2.998 -0.307 27.560 1.00 96.56 93 GLU A N 1
ATOM 754 C CA . GLU A 1 93 ? -1.587 -0.402 27.167 1.00 96.56 93 GLU A CA 1
ATOM 755 C C . GLU A 1 93 ? -1.417 -0.439 25.643 1.00 96.56 93 GLU A C 1
ATOM 757 O O . GLU A 1 93 ? -0.561 0.256 25.094 1.00 96.56 93 GLU A O 1
ATOM 762 N N . LYS A 1 94 ? -2.260 -1.198 24.926 1.00 96.81 94 LYS A N 1
ATOM 763 C CA . LYS A 1 94 ? -2.233 -1.228 23.455 1.00 96.81 94 LYS A CA 1
ATOM 764 C C . LYS A 1 94 ? -2.626 0.114 22.845 1.00 96.81 94 LYS A C 1
ATOM 766 O O . LYS A 1 94 ? -1.971 0.560 21.904 1.00 96.81 94 LYS A O 1
ATOM 771 N N . CYS A 1 95 ? -3.645 0.781 23.375 1.00 96.81 95 CYS A N 1
ATOM 772 C CA . CYS A 1 95 ? -4.032 2.111 22.916 1.00 96.81 95 CYS A CA 1
ATOM 773 C C . CYS A 1 95 ? -2.927 3.154 23.166 1.00 96.81 95 CYS A C 1
ATOM 775 O O . CYS A 1 95 ? -2.695 4.023 22.324 1.00 96.81 95 CYS A O 1
ATOM 777 N N . ASP A 1 96 ? -2.221 3.076 24.292 1.00 95.38 96 ASP A N 1
ATOM 778 C CA . ASP A 1 96 ? -1.116 3.987 24.601 1.00 95.38 96 ASP A CA 1
ATOM 779 C C . ASP A 1 96 ? 0.122 3.691 23.740 1.00 95.38 96 ASP A C 1
ATOM 781 O O . ASP A 1 96 ? 0.750 4.617 23.221 1.00 95.38 96 ASP A O 1
ATOM 785 N N . GLY A 1 97 ? 0.409 2.414 23.470 1.00 93.94 97 GLY A N 1
ATOM 786 C CA . GLY A 1 97 ? 1.413 2.003 22.486 1.00 93.94 97 GLY A CA 1
ATOM 787 C C . GLY A 1 97 ? 1.112 2.550 21.087 1.00 93.94 97 GLY A C 1
ATOM 788 O O . GLY A 1 97 ? 1.978 3.162 20.461 1.00 93.94 97 GLY A O 1
ATOM 789 N N . TRP A 1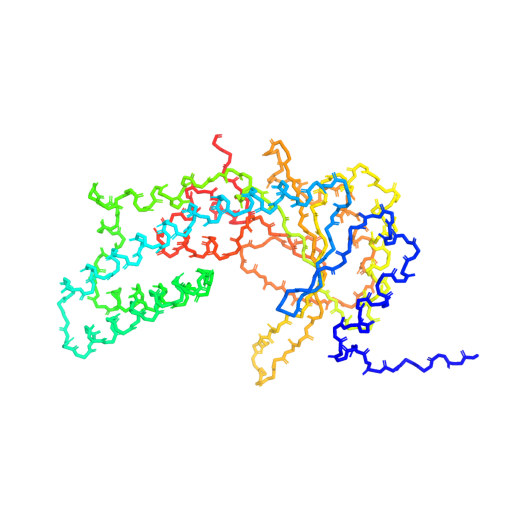 98 ? -0.135 2.428 20.625 1.00 94.81 98 TRP A N 1
ATOM 790 C CA . TRP A 1 98 ? -0.585 3.017 19.360 1.00 94.81 98 TRP A CA 1
ATOM 791 C C . TRP A 1 98 ? -0.381 4.541 19.347 1.00 94.81 98 TRP A C 1
ATOM 793 O O . TRP A 1 98 ? 0.207 5.079 18.403 1.00 94.81 98 TRP A O 1
ATOM 803 N N . LEU A 1 99 ? -0.790 5.245 20.407 1.00 92.75 99 LEU A N 1
ATOM 804 C CA . LEU A 1 99 ? -0.623 6.696 20.519 1.00 92.75 99 LEU A CA 1
ATOM 805 C C . LEU A 1 99 ? 0.846 7.127 20.406 1.00 92.75 99 LEU A C 1
ATOM 807 O O . LEU A 1 99 ? 1.153 8.097 19.709 1.00 92.75 99 LEU A O 1
ATOM 811 N N . ASN A 1 100 ? 1.754 6.400 21.058 1.00 91.00 100 ASN A N 1
ATOM 812 C CA . ASN A 1 100 ? 3.188 6.682 21.009 1.00 91.00 100 ASN A CA 1
ATOM 813 C C . ASN A 1 100 ? 3.749 6.525 19.589 1.00 91.00 100 ASN A C 1
ATOM 815 O O . ASN A 1 100 ? 4.511 7.376 19.127 1.00 91.00 100 ASN A O 1
ATOM 819 N N . ILE A 1 101 ? 3.307 5.503 18.851 1.00 87.56 101 ILE A N 1
ATOM 820 C CA . ILE A 1 101 ? 3.701 5.315 17.450 1.00 87.56 101 ILE A CA 1
ATOM 821 C C . ILE A 1 101 ? 3.188 6.463 16.568 1.00 87.56 101 ILE A C 1
ATOM 823 O O . ILE A 1 101 ? 3.963 6.992 15.769 1.00 87.56 101 ILE A O 1
ATOM 827 N N . ILE A 1 102 ? 1.939 6.918 16.746 1.00 85.38 102 ILE A N 1
ATOM 828 C CA . ILE A 1 102 ? 1.413 8.089 16.016 1.00 85.38 102 ILE A CA 1
ATOM 829 C C . ILE A 1 102 ? 2.258 9.333 16.307 1.00 85.38 102 ILE A C 1
ATOM 831 O O . ILE A 1 102 ? 2.636 10.044 15.377 1.00 85.38 102 ILE A O 1
ATOM 835 N N . ARG A 1 103 ? 2.588 9.584 17.580 1.00 83.88 103 ARG A N 1
ATOM 836 C CA . ARG A 1 103 ? 3.401 10.740 17.998 1.00 83.88 103 ARG A CA 1
ATOM 837 C C . ARG A 1 103 ? 4.818 10.713 17.426 1.00 83.88 103 ARG A C 1
ATOM 839 O O . ARG A 1 103 ? 5.364 11.773 17.153 1.00 83.88 103 ARG A O 1
ATOM 846 N N . SER A 1 104 ? 5.380 9.528 17.191 1.00 78.31 104 SER A N 1
ATOM 847 C CA . SER A 1 104 ? 6.679 9.372 16.519 1.00 78.31 104 SER A CA 1
ATOM 848 C C . SER A 1 104 ? 6.628 9.553 14.992 1.00 78.31 104 SER A C 1
ATOM 850 O O . SER A 1 104 ? 7.650 9.416 14.331 1.00 78.31 104 SER A O 1
ATOM 852 N N . GLY A 1 105 ? 5.454 9.837 14.409 1.00 68.75 105 GLY A N 1
ATOM 853 C CA . GLY A 1 105 ? 5.276 10.016 12.962 1.00 68.75 105 GLY A CA 1
ATOM 854 C C . GLY A 1 105 ? 5.126 8.712 12.168 1.00 68.75 105 GLY A C 1
ATOM 855 O O . GLY A 1 105 ? 4.916 8.748 10.958 1.00 68.75 105 GLY A O 1
ATOM 856 N N . ASN A 1 106 ? 5.150 7.555 12.836 1.00 64.75 106 ASN A N 1
ATOM 857 C CA . ASN A 1 106 ? 5.168 6.225 12.218 1.00 64.75 106 ASN A CA 1
ATOM 858 C C . ASN A 1 106 ? 3.769 5.599 12.086 1.00 64.75 106 ASN A C 1
ATOM 860 O O . ASN A 1 106 ? 3.547 4.435 12.424 1.00 64.75 106 ASN A O 1
ATOM 864 N N . SER A 1 107 ? 2.796 6.360 11.585 1.00 65.00 107 SER A N 1
ATOM 865 C CA . SER A 1 107 ? 1.375 5.972 11.581 1.00 65.00 107 SER A CA 1
ATOM 866 C C . SER A 1 107 ? 1.072 4.632 10.897 1.00 65.00 107 SER A C 1
ATOM 868 O O . SER A 1 107 ? 0.132 3.946 11.290 1.00 65.00 107 SER A O 1
ATOM 870 N N . PHE A 1 108 ? 1.873 4.197 9.926 1.00 62.72 108 PHE A N 1
ATOM 871 C CA . PHE A 1 108 ? 1.657 2.934 9.216 1.00 62.72 108 PHE A CA 1
ATOM 872 C C . PHE A 1 108 ? 2.013 1.673 10.013 1.00 62.72 108 PHE A C 1
ATOM 874 O O . PHE A 1 108 ? 1.534 0.597 9.661 1.00 62.72 108 PHE A O 1
ATOM 881 N N . HIS A 1 109 ? 2.771 1.792 11.106 1.00 70.25 109 HIS A N 1
ATOM 882 C CA . HIS A 1 109 ? 3.090 0.673 12.003 1.00 70.25 109 HIS A CA 1
ATOM 883 C C . HIS A 1 109 ? 2.007 0.421 13.061 1.00 70.25 109 HIS A C 1
ATOM 885 O O . HIS A 1 109 ? 2.186 -0.385 13.970 1.00 70.25 109 HIS A O 1
ATOM 891 N N . THR A 1 110 ? 0.871 1.108 12.954 1.00 87.75 110 THR A N 1
ATOM 892 C CA . THR A 1 110 ? -0.195 1.043 13.958 1.00 87.75 110 THR A CA 1
ATOM 893 C C . THR A 1 110 ? -1.268 -0.007 13.677 1.00 87.75 110 THR A C 1
ATOM 895 O O . THR A 1 110 ? -2.070 -0.310 14.558 1.00 87.75 110 THR A O 1
ATOM 898 N N . LEU A 1 111 ? -1.265 -0.607 12.482 1.00 89.50 111 LEU A N 1
ATOM 899 C CA . LEU A 1 111 ? -2.265 -1.596 12.071 1.00 89.50 111 LEU A CA 1
ATOM 900 C C . LEU A 1 111 ? -2.361 -2.780 13.047 1.00 89.50 111 LEU A C 1
ATOM 902 O O . LEU A 1 111 ? -3.459 -3.220 13.371 1.00 89.50 111 LEU A O 1
ATOM 906 N N . SER A 1 112 ? -1.225 -3.275 13.546 1.00 91.62 112 SER A N 1
ATOM 907 C CA . SER A 1 112 ? -1.187 -4.395 14.495 1.00 91.62 112 SER A CA 1
ATOM 908 C C . SER A 1 112 ? -1.853 -4.057 15.831 1.00 91.62 112 SER A C 1
ATOM 910 O O . SER A 1 112 ? -2.510 -4.917 16.420 1.00 91.62 112 SER A O 1
ATOM 912 N N . TYR A 1 113 ? -1.739 -2.809 16.295 1.00 94.50 113 TYR A N 1
ATOM 913 C CA . TYR A 1 113 ? -2.440 -2.339 17.489 1.00 94.50 113 TYR A CA 1
ATOM 914 C C . TYR A 1 113 ? -3.946 -2.303 17.255 1.00 94.50 113 TYR A C 1
ATOM 916 O O . TYR A 1 113 ? -4.689 -2.859 18.061 1.00 94.50 113 TYR A O 1
ATOM 924 N N . ALA A 1 114 ? -4.381 -1.711 16.137 1.00 94.06 114 ALA A N 1
ATOM 925 C CA . ALA A 1 114 ? -5.791 -1.656 15.762 1.00 94.06 114 ALA A CA 1
ATOM 926 C C . ALA A 1 114 ? -6.409 -3.059 15.703 1.00 94.06 114 ALA A C 1
ATOM 928 O O . ALA A 1 114 ? -7.417 -3.307 16.359 1.00 94.06 114 ALA A O 1
ATOM 929 N N . GLN A 1 115 ? -5.749 -3.985 15.001 1.00 95.19 115 GLN A N 1
ATOM 930 C CA . GLN A 1 115 ? -6.159 -5.385 14.899 1.00 95.19 115 GLN A CA 1
ATOM 931 C C . GLN A 1 115 ? -6.259 -6.041 16.279 1.00 95.19 115 GLN A C 1
ATOM 933 O O . GLN A 1 115 ? -7.309 -6.560 16.630 1.00 95.19 115 GLN A O 1
ATOM 938 N N . THR A 1 116 ? -5.215 -5.933 17.106 1.00 96.31 116 THR A N 1
ATOM 939 C CA . THR A 1 116 ? -5.205 -6.539 18.449 1.00 96.31 116 THR A CA 1
ATOM 940 C C . THR A 1 116 ? -6.352 -6.023 19.319 1.00 96.31 116 THR A C 1
ATOM 942 O O . THR A 1 116 ? -6.983 -6.801 20.036 1.00 96.31 116 THR A O 1
ATOM 945 N N . ILE A 1 117 ? -6.621 -4.715 19.285 1.00 97.25 117 ILE A N 1
ATOM 946 C CA . ILE A 1 117 ? -7.684 -4.099 20.084 1.00 97.25 117 ILE A CA 1
ATOM 947 C C . ILE A 1 117 ? -9.054 -4.562 19.591 1.00 97.25 117 ILE A C 1
ATOM 949 O O . ILE A 1 117 ? -9.839 -5.054 20.395 1.00 97.25 117 ILE A O 1
ATOM 953 N N . ILE A 1 118 ? -9.316 -4.466 18.285 1.00 96.31 118 ILE A N 1
ATOM 954 C CA . ILE A 1 118 ? -10.596 -4.863 17.685 1.00 96.31 118 ILE A CA 1
ATOM 955 C C . ILE A 1 118 ? -10.853 -6.359 17.904 1.00 96.31 118 ILE A C 1
ATOM 957 O O . ILE A 1 118 ? -11.935 -6.731 18.346 1.00 96.31 118 ILE A O 1
ATOM 961 N N . ASP A 1 119 ? -9.846 -7.215 17.716 1.00 96.19 119 ASP A N 1
ATOM 962 C CA . ASP A 1 119 ? -9.962 -8.655 17.975 1.00 96.19 119 ASP A CA 1
ATOM 963 C C . ASP A 1 119 ? -10.225 -8.959 19.449 1.00 96.19 119 ASP A C 1
ATOM 965 O O . ASP A 1 119 ? -10.891 -9.936 19.778 1.00 96.19 119 ASP A O 1
ATOM 969 N N . THR A 1 120 ? -9.678 -8.156 20.363 1.00 97.12 120 THR A N 1
ATOM 970 C CA . THR A 1 120 ? -9.960 -8.297 21.796 1.00 97.12 120 THR A CA 1
ATOM 971 C C . THR A 1 120 ? -11.390 -7.875 22.111 1.00 97.12 120 THR A C 1
ATOM 973 O O . THR A 1 120 ? -12.085 -8.615 22.796 1.00 97.12 120 THR A O 1
ATOM 976 N N . LEU A 1 121 ? -11.855 -6.742 21.579 1.00 96.50 121 LEU A N 1
ATOM 977 C CA . LEU A 1 121 ? -13.237 -6.281 21.740 1.00 96.50 121 LEU A CA 1
ATOM 978 C C . LEU A 1 121 ? -14.233 -7.327 21.214 1.00 96.50 121 LEU A C 1
ATOM 980 O O . LEU A 1 121 ? -15.138 -7.728 21.940 1.00 96.50 121 LEU A O 1
ATOM 984 N N . ASN A 1 122 ? -14.005 -7.840 20.003 1.00 95.00 122 ASN A N 1
ATOM 985 C CA . ASN A 1 122 ? -14.864 -8.846 19.376 1.00 95.00 122 ASN A CA 1
ATOM 986 C C . ASN A 1 122 ? -14.868 -10.180 20.141 1.00 95.00 122 ASN A C 1
ATOM 988 O O . ASN A 1 122 ? -15.914 -10.801 20.271 1.00 95.00 122 ASN A O 1
ATOM 992 N N . ARG A 1 123 ? -13.724 -10.618 20.693 1.00 95.81 123 ARG A N 1
ATOM 993 C CA . ARG A 1 123 ? -13.648 -11.827 21.544 1.00 95.81 123 ARG A CA 1
ATOM 994 C C . ARG A 1 123 ? -14.435 -11.716 22.851 1.00 95.81 123 ARG A C 1
ATOM 996 O O . ARG A 1 123 ? -14.666 -12.732 23.495 1.00 95.81 123 ARG A O 1
ATOM 1003 N N . HIS A 1 124 ? -14.793 -10.502 23.251 1.00 96.19 124 HIS A N 1
ATOM 1004 C CA . HIS A 1 124 ? -15.634 -10.219 24.409 1.00 96.19 124 HIS A CA 1
ATOM 1005 C C . HIS A 1 124 ? -17.036 -9.745 23.992 1.00 96.19 124 HIS A C 1
ATOM 1007 O O . HIS A 1 124 ? -17.670 -8.999 24.736 1.00 96.19 124 HIS A O 1
ATOM 1013 N N . ASP A 1 125 ? -17.489 -10.144 22.798 1.00 93.88 125 ASP A N 1
ATOM 1014 C CA . ASP A 1 125 ? -18.821 -9.870 22.246 1.00 93.88 125 ASP A CA 1
ATOM 1015 C C . ASP A 1 125 ? -19.195 -8.376 22.207 1.00 93.88 125 ASP A C 1
ATOM 1017 O O . ASP A 1 125 ? -20.371 -8.006 22.195 1.00 93.88 125 ASP A O 1
ATOM 1021 N N . PHE A 1 126 ? -18.202 -7.479 22.179 1.00 95.62 126 PHE A N 1
ATOM 1022 C CA . PHE A 1 126 ? -18.457 -6.050 22.041 1.00 95.62 126 PHE A CA 1
ATOM 1023 C C . PHE A 1 126 ? -18.842 -5.732 20.588 1.00 95.62 126 PHE A C 1
ATOM 1025 O O . PHE A 1 126 ? -18.065 -6.047 19.681 1.00 95.62 126 PHE A O 1
ATOM 1032 N N . PRO A 1 127 ? -19.979 -5.057 20.331 1.00 94.00 127 PRO A N 1
ATOM 1033 C CA . PRO A 1 127 ? -20.471 -4.795 18.979 1.00 94.00 127 PRO A CA 1
ATOM 1034 C C . PRO A 1 127 ? -19.716 -3.622 18.331 1.00 94.00 127 PRO A C 1
ATOM 1036 O O . PRO A 1 127 ? -20.248 -2.531 18.120 1.00 94.00 127 PRO A O 1
ATOM 1039 N N . PHE A 1 128 ? -18.427 -3.825 18.043 1.00 95.75 128 PHE A N 1
ATOM 1040 C CA . PHE A 1 128 ? -17.522 -2.775 17.577 1.00 95.75 128 PHE A CA 1
ATOM 1041 C C . PHE A 1 128 ? -17.997 -2.125 16.270 1.00 95.75 128 PHE A C 1
ATOM 1043 O O . PHE A 1 128 ? -18.055 -0.898 16.179 1.00 95.75 128 PHE A O 1
ATOM 1050 N N . ILE A 1 129 ? -18.355 -2.939 15.270 1.00 95.19 129 ILE A N 1
ATOM 1051 C CA . ILE A 1 129 ? -18.779 -2.456 13.948 1.00 95.19 129 ILE A CA 1
ATOM 1052 C C . ILE A 1 129 ? -20.106 -1.699 14.036 1.00 95.19 129 ILE A C 1
ATOM 1054 O O . ILE A 1 129 ? -20.209 -0.598 13.494 1.00 95.19 129 ILE A O 1
ATOM 1058 N N . ASP A 1 130 ? -21.084 -2.224 14.774 1.00 93.94 130 ASP A N 1
ATOM 1059 C CA . ASP A 1 130 ? -22.387 -1.568 14.933 1.00 93.94 130 ASP A CA 1
ATOM 1060 C C . ASP A 1 130 ? -22.238 -0.202 15.614 1.00 93.94 130 ASP A C 1
ATOM 1062 O O . ASP A 1 130 ? -22.800 0.801 15.164 1.00 93.94 130 ASP A O 1
ATOM 1066 N N . ASN A 1 131 ? -21.396 -0.128 16.651 1.00 94.50 131 ASN A N 1
ATOM 1067 C CA . ASN A 1 131 ? -21.077 1.131 17.317 1.00 94.50 131 ASN A CA 1
ATOM 1068 C C . ASN A 1 131 ? -20.351 2.107 16.384 1.00 94.50 131 ASN A C 1
ATOM 1070 O O . ASN A 1 131 ? -20.707 3.290 16.347 1.00 94.50 131 ASN A O 1
ATOM 1074 N N . LEU A 1 132 ? -19.384 1.637 15.590 1.00 94.62 132 LEU A N 1
ATOM 1075 C CA . LEU A 1 132 ? -18.672 2.468 14.616 1.00 94.62 132 LEU A CA 1
ATOM 1076 C C . LEU A 1 132 ? -19.623 3.039 13.553 1.00 94.62 132 LEU A C 1
ATOM 1078 O O . LEU A 1 132 ? -19.446 4.175 13.113 1.00 94.62 132 LEU A O 1
ATOM 1082 N N . PHE A 1 133 ? -20.635 2.270 13.148 1.00 93.62 133 PHE A N 1
ATOM 1083 C CA . PHE A 1 133 ? -21.603 2.662 12.118 1.00 93.62 133 PHE A CA 1
ATOM 1084 C C . PHE A 1 133 ? -22.762 3.501 12.668 1.00 93.62 133 PHE A C 1
ATOM 1086 O O . PHE A 1 133 ? -23.548 4.057 11.896 1.00 93.62 133 PHE A O 1
ATOM 1093 N N . SER A 1 134 ? -22.850 3.664 13.989 1.00 92.75 134 SER A N 1
ATOM 1094 C CA . SER A 1 134 ? -23.811 4.569 14.614 1.00 92.75 134 SER A CA 1
ATOM 1095 C C . SER A 1 134 ? -23.631 6.017 14.134 1.00 92.75 134 SER A C 1
ATOM 1097 O O . SER A 1 134 ? -22.528 6.465 13.804 1.00 92.75 134 SER A O 1
ATOM 1099 N N . LYS A 1 135 ? -24.714 6.808 14.176 1.00 89.31 135 LYS A N 1
ATOM 1100 C CA . LYS A 1 135 ? -24.699 8.235 13.789 1.00 89.31 135 LYS A CA 1
ATOM 1101 C C . LYS A 1 135 ? -23.598 9.044 14.486 1.00 89.31 135 LYS A C 1
ATOM 1103 O O . LYS A 1 135 ? -23.111 10.016 13.920 1.00 89.31 135 LYS A O 1
ATOM 1108 N N . LYS A 1 136 ? -23.214 8.648 15.703 1.00 89.75 136 LYS A N 1
ATOM 1109 C CA . LYS A 1 136 ? -22.197 9.324 16.514 1.00 89.75 136 LYS A CA 1
ATOM 1110 C C . LYS A 1 136 ? -20.781 9.124 15.966 1.00 89.75 136 LYS A C 1
ATOM 1112 O O . LYS A 1 136 ? -19.986 10.058 16.014 1.00 89.75 136 LYS A O 1
ATOM 1117 N N . TYR A 1 137 ? -20.471 7.937 15.443 1.00 90.19 137 TYR A N 1
ATOM 1118 C CA . TYR A 1 137 ? -19.098 7.541 15.101 1.00 90.19 137 TYR A CA 1
ATOM 1119 C C . TYR A 1 137 ? -18.864 7.277 13.609 1.00 90.19 137 TYR A C 1
ATOM 1121 O O . TYR A 1 137 ? -17.711 7.183 13.185 1.00 90.19 137 TYR A O 1
ATOM 1129 N N . VAL A 1 138 ? -19.916 7.283 12.781 1.00 90.38 138 VAL A N 1
ATOM 1130 C CA . VAL A 1 138 ? -19.825 7.052 11.326 1.00 90.38 138 VAL A CA 1
ATOM 1131 C C . VAL A 1 138 ? -18.859 8.008 10.612 1.00 90.38 138 VAL A C 1
ATOM 1133 O O . VAL A 1 138 ? -18.284 7.667 9.579 1.00 90.38 138 VAL A O 1
ATOM 1136 N N . VAL A 1 139 ? -18.606 9.192 11.179 1.00 89.81 139 VAL A N 1
ATOM 1137 C CA . VAL A 1 139 ? -17.613 10.151 10.667 1.00 89.81 139 VAL A CA 1
ATOM 1138 C C . VAL A 1 139 ? -16.199 9.563 10.594 1.00 89.81 139 VAL A C 1
ATOM 1140 O O . VAL A 1 139 ? -15.432 9.932 9.708 1.00 89.81 139 VAL A O 1
ATOM 1143 N N . ILE A 1 140 ? -15.862 8.616 11.476 1.00 90.94 140 ILE A N 1
ATOM 1144 C CA . ILE A 1 140 ? -14.568 7.922 11.498 1.00 90.94 140 ILE A CA 1
ATOM 1145 C C . ILE A 1 140 ? -14.469 6.997 10.288 1.00 90.94 140 ILE A C 1
ATOM 1147 O O . ILE A 1 140 ? -13.498 7.070 9.536 1.00 90.94 140 ILE A O 1
ATOM 1151 N N . LYS A 1 141 ? -15.514 6.195 10.044 1.00 91.81 141 LYS A N 1
ATOM 1152 C CA . LYS A 1 141 ? -15.633 5.354 8.847 1.00 91.81 141 LYS A CA 1
ATOM 1153 C C . LYS A 1 141 ? -15.513 6.194 7.575 1.00 91.81 141 LYS A C 1
ATOM 1155 O O . LYS A 1 141 ? -14.691 5.915 6.702 1.00 91.81 141 LYS A O 1
ATOM 1160 N N . ASN A 1 142 ? -16.285 7.277 7.506 1.00 90.12 142 ASN A N 1
ATOM 1161 C CA . ASN A 1 142 ? -16.311 8.176 6.356 1.00 90.12 142 ASN A CA 1
ATOM 1162 C C . ASN A 1 142 ? -14.958 8.858 6.116 1.00 90.12 142 ASN A C 1
ATOM 1164 O O . ASN A 1 142 ? -14.624 9.127 4.967 1.00 90.12 142 ASN A O 1
ATOM 1168 N N . ALA A 1 143 ? -14.146 9.092 7.153 1.00 88.94 143 ALA A N 1
ATOM 1169 C CA . ALA A 1 143 ? -12.792 9.617 6.987 1.00 88.94 143 ALA A CA 1
ATOM 1170 C C . ALA A 1 143 ? -11.863 8.628 6.256 1.00 88.94 143 ALA A C 1
ATOM 1172 O O . ALA A 1 143 ? -11.064 9.050 5.420 1.00 88.94 143 ALA A O 1
ATOM 1173 N N . PHE A 1 144 ? -11.993 7.319 6.508 1.00 88.56 144 PHE A N 1
ATOM 1174 C CA . PHE A 1 144 ? -11.266 6.292 5.752 1.00 88.56 144 PHE A CA 1
ATOM 1175 C C . PHE A 1 144 ? -11.812 6.143 4.332 1.00 88.56 144 PHE A C 1
ATOM 1177 O O . PHE A 1 144 ? -11.040 6.138 3.372 1.00 88.56 144 PHE A O 1
ATOM 1184 N N . VAL A 1 145 ? -13.135 6.053 4.174 1.00 88.25 145 VAL A N 1
ATOM 1185 C CA . VAL A 1 145 ? -13.781 5.903 2.859 1.00 88.25 145 VAL A CA 1
ATOM 1186 C C . VAL A 1 145 ? -13.579 7.147 1.991 1.00 88.25 145 VAL A C 1
ATOM 1188 O O . VAL A 1 145 ? -13.474 7.031 0.776 1.00 88.25 145 VAL A O 1
ATOM 1191 N N . GLY A 1 146 ? -13.465 8.335 2.582 1.00 81.81 146 GLY A N 1
ATOM 1192 C CA . GLY A 1 146 ? -13.362 9.629 1.902 1.00 81.81 146 GLY A CA 1
ATOM 1193 C C . GLY A 1 146 ? -11.956 10.050 1.463 1.00 81.81 146 GLY A C 1
ATOM 1194 O O . GLY A 1 146 ? -11.788 11.184 1.019 1.00 81.81 146 GLY A O 1
ATOM 1195 N N . LEU A 1 147 ? -10.938 9.185 1.569 1.00 79.06 147 LEU A N 1
ATOM 1196 C CA . LEU A 1 147 ? -9.588 9.518 1.090 1.00 79.06 147 LEU A CA 1
ATOM 1197 C C . LEU A 1 147 ? -9.572 9.859 -0.409 1.00 79.06 147 LEU A C 1
ATOM 1199 O O . LEU A 1 147 ? -10.397 9.380 -1.188 1.00 79.06 147 LEU A O 1
ATOM 1203 N N . GLU A 1 148 ? -8.615 10.684 -0.825 1.00 74.31 148 GLU A N 1
ATOM 1204 C CA . GLU A 1 148 ? -8.497 11.128 -2.218 1.00 74.31 148 GLU A CA 1
ATOM 1205 C C . GLU A 1 148 ? -8.291 9.949 -3.184 1.00 74.31 148 GLU A C 1
ATOM 1207 O O . GLU A 1 148 ? -7.554 9.004 -2.885 1.00 74.31 148 GLU A O 1
ATOM 1212 N N . SER A 1 149 ? -8.931 10.029 -4.358 1.00 69.19 149 SER A N 1
ATOM 1213 C CA . SER A 1 149 ? -8.940 8.977 -5.386 1.00 69.19 149 SER A CA 1
ATOM 1214 C C . SER A 1 149 ? -7.538 8.534 -5.785 1.00 69.19 149 SER A C 1
ATOM 1216 O O . SER A 1 149 ? -7.296 7.335 -5.855 1.00 69.19 149 SER A O 1
ATOM 1218 N N . LYS A 1 150 ? -6.598 9.472 -5.943 1.00 71.06 150 LYS A N 1
ATOM 1219 C CA . LYS A 1 150 ? -5.235 9.171 -6.397 1.00 71.06 150 LYS A CA 1
ATOM 1220 C C . LYS A 1 150 ? -4.540 8.095 -5.563 1.00 71.06 150 LYS A C 1
ATOM 1222 O O . LYS A 1 150 ? -3.878 7.249 -6.131 1.00 71.06 150 LYS A O 1
ATOM 1227 N N . TYR A 1 151 ? -4.752 8.040 -4.245 1.00 69.00 151 TYR A N 1
ATOM 1228 C CA . TYR A 1 151 ? -4.124 7.034 -3.363 1.00 69.00 151 TYR A CA 1
ATOM 1229 C C . TYR A 1 151 ? -4.858 5.707 -3.300 1.00 69.00 151 TYR A C 1
ATOM 1231 O O . TYR A 1 151 ? -4.283 4.680 -2.941 1.00 69.00 151 TYR A O 1
ATOM 1239 N N . LYS A 1 152 ? -6.146 5.752 -3.613 1.00 75.19 152 LYS A N 1
ATOM 1240 C CA . LYS A 1 152 ? -6.968 4.572 -3.806 1.00 75.19 152 LYS A CA 1
ATOM 1241 C C . LYS A 1 152 ? -6.624 3.908 -5.142 1.00 75.19 152 LYS A C 1
ATOM 1243 O O . LYS A 1 152 ? -6.703 2.691 -5.241 1.00 75.19 152 LYS A O 1
ATOM 1248 N N . SER A 1 153 ? -6.240 4.707 -6.145 1.00 75.44 153 SER A N 1
ATOM 1249 C CA . SER A 1 153 ? -6.071 4.276 -7.533 1.00 75.44 153 SER A CA 1
ATOM 1250 C C . SER A 1 153 ? -4.632 3.989 -7.955 1.00 75.44 153 SER A C 1
ATOM 1252 O O . SER A 1 153 ? -4.462 3.415 -9.028 1.00 75.44 153 SER A O 1
ATOM 1254 N N . LEU A 1 154 ? -3.624 4.328 -7.132 1.00 80.12 154 LEU A N 1
ATOM 1255 C CA . LEU A 1 154 ? -2.216 4.003 -7.405 1.00 80.12 154 LEU A CA 1
ATOM 1256 C C . LEU A 1 154 ? -2.043 2.515 -7.671 1.00 80.12 154 LEU A C 1
ATOM 1258 O O . LEU A 1 154 ? -2.470 1.694 -6.862 1.00 80.12 154 LEU A O 1
ATOM 1262 N N . TYR A 1 155 ? -1.330 2.177 -8.734 1.00 83.62 155 TYR A N 1
ATOM 1263 C CA . TYR A 1 155 ? -0.948 0.804 -9.000 1.00 83.62 155 TYR A CA 1
ATOM 1264 C C . TYR A 1 155 ? 0.456 0.531 -8.500 1.00 83.62 155 TYR A C 1
ATOM 1266 O O . TYR A 1 155 ? 1.361 1.344 -8.668 1.00 83.62 155 TYR A O 1
ATOM 1274 N N . LYS A 1 156 ? 0.644 -0.632 -7.885 1.00 87.69 156 LYS A N 1
ATOM 1275 C CA . LYS A 1 156 ? 1.959 -1.151 -7.543 1.00 87.69 156 LYS A CA 1
ATOM 1276 C C . LYS A 1 156 ? 2.142 -2.486 -8.236 1.00 87.69 156 LYS A C 1
ATOM 1278 O O . LYS A 1 156 ? 1.492 -3.471 -7.890 1.00 87.69 156 LYS A O 1
ATOM 1283 N N . LEU A 1 157 ? 3.021 -2.499 -9.223 1.00 89.62 157 LEU A N 1
ATOM 1284 C CA . LEU A 1 157 ? 3.473 -3.715 -9.867 1.00 89.62 157 LEU A CA 1
ATOM 1285 C C . LEU A 1 157 ? 4.647 -4.273 -9.067 1.00 89.62 157 LEU A C 1
ATOM 1287 O O . LEU A 1 157 ? 5.625 -3.568 -8.858 1.00 89.62 157 LEU A O 1
ATOM 1291 N N . CYS A 1 158 ? 4.555 -5.521 -8.633 1.00 90.25 158 CYS A N 1
ATOM 1292 C CA . CYS A 1 158 ? 5.572 -6.207 -7.845 1.00 90.25 158 CYS A CA 1
ATOM 1293 C C . CYS A 1 158 ? 6.138 -7.376 -8.648 1.00 90.25 158 CYS A C 1
ATOM 1295 O O . CYS A 1 158 ? 5.376 -8.246 -9.065 1.00 90.25 158 CYS A O 1
ATOM 1297 N N . ILE A 1 159 ? 7.457 -7.397 -8.832 1.00 91.00 159 ILE A N 1
ATOM 1298 C CA . ILE A 1 159 ? 8.205 -8.432 -9.545 1.00 91.00 159 ILE A CA 1
ATOM 1299 C C . ILE A 1 159 ? 9.109 -9.153 -8.542 1.00 91.00 159 ILE A C 1
ATOM 1301 O O . ILE A 1 159 ? 10.057 -8.568 -8.015 1.00 91.00 159 ILE A O 1
ATOM 1305 N N . TYR A 1 160 ? 8.807 -10.420 -8.281 1.00 88.19 160 TYR A N 1
ATOM 1306 C CA . TYR A 1 160 ? 9.572 -11.270 -7.371 1.00 88.19 160 TYR A CA 1
ATOM 1307 C C . TYR A 1 160 ? 10.623 -12.041 -8.149 1.00 88.19 160 TYR A C 1
ATOM 1309 O O . TYR A 1 160 ? 10.301 -12.722 -9.120 1.00 88.19 160 TYR A O 1
ATOM 1317 N N . LEU A 1 161 ? 11.878 -11.940 -7.726 1.00 86.56 161 LEU A N 1
ATOM 1318 C CA . LEU A 1 161 ? 12.999 -12.498 -8.472 1.00 86.56 161 LEU A CA 1
ATOM 1319 C C . LEU A 1 161 ? 13.879 -13.354 -7.567 1.00 86.56 161 LEU A C 1
ATOM 1321 O O . LEU A 1 161 ? 13.843 -13.254 -6.343 1.00 86.56 161 LEU A O 1
ATOM 1325 N N . ASN A 1 162 ? 14.703 -14.200 -8.179 1.00 83.44 162 ASN A N 1
ATOM 1326 C CA . ASN A 1 162 ? 15.867 -14.739 -7.489 1.00 83.44 162 ASN A CA 1
ATOM 1327 C C . ASN A 1 162 ? 16.963 -13.664 -7.437 1.00 83.44 162 ASN A C 1
ATOM 1329 O O . ASN A 1 162 ? 17.107 -12.884 -8.377 1.00 83.44 162 ASN A O 1
ATOM 1333 N N . GLU A 1 163 ? 17.760 -13.676 -6.373 1.00 82.12 163 GLU A N 1
ATOM 1334 C CA . GLU A 1 163 ? 18.876 -12.755 -6.141 1.00 82.12 163 GLU A CA 1
ATOM 1335 C C . GLU A 1 163 ? 19.781 -12.560 -7.360 1.00 82.12 163 GLU A C 1
ATOM 1337 O O . GLU A 1 163 ? 20.043 -11.430 -7.767 1.00 82.12 163 GLU A O 1
ATOM 1342 N N . LYS A 1 164 ? 20.163 -13.664 -8.012 1.00 85.19 164 LYS A N 1
ATOM 1343 C CA . LYS A 1 164 ? 21.076 -13.654 -9.163 1.00 85.19 164 LYS A CA 1
ATOM 1344 C C . LYS A 1 164 ? 20.541 -12.916 -10.396 1.00 85.19 164 LYS A C 1
ATOM 1346 O O . LYS A 1 164 ? 21.308 -12.640 -11.309 1.00 85.19 164 LYS A O 1
ATOM 1351 N N . HIS A 1 165 ? 19.235 -12.658 -10.453 1.00 87.94 165 HIS A N 1
ATOM 1352 C CA . HIS A 1 165 ? 18.580 -11.997 -11.582 1.00 87.94 165 HIS A CA 1
ATOM 1353 C C . HIS A 1 165 ? 18.244 -10.531 -11.302 1.00 87.94 165 HIS A C 1
ATOM 1355 O O . HIS A 1 165 ? 17.780 -9.857 -12.213 1.00 87.94 165 HIS A O 1
ATOM 1361 N N . LEU A 1 166 ? 18.448 -10.029 -10.076 1.00 88.62 166 LEU A N 1
ATOM 1362 C CA . LEU A 1 166 ? 17.993 -8.689 -9.700 1.00 88.62 166 LEU A CA 1
ATOM 1363 C C . LEU A 1 166 ? 18.555 -7.608 -10.629 1.00 88.62 166 LEU A C 1
ATOM 1365 O O . LEU A 1 166 ? 17.782 -6.834 -11.184 1.00 88.62 166 LEU A O 1
ATOM 1369 N N . TYR A 1 167 ? 19.878 -7.554 -10.781 1.00 89.50 167 TYR A N 1
ATOM 1370 C CA . TYR A 1 167 ? 20.537 -6.463 -11.500 1.00 89.50 167 TYR A CA 1
ATOM 1371 C C . TYR A 1 167 ? 20.277 -6.511 -13.006 1.00 89.50 167 TYR A C 1
ATOM 1373 O O . TYR A 1 167 ? 19.889 -5.494 -13.566 1.00 89.50 167 TYR A O 1
ATOM 1381 N N . ASP A 1 168 ? 20.374 -7.692 -13.627 1.00 90.62 168 ASP A N 1
ATOM 1382 C CA . ASP A 1 168 ? 20.045 -7.886 -15.050 1.00 90.62 168 ASP A CA 1
ATOM 1383 C C . ASP A 1 168 ? 18.596 -7.479 -15.354 1.00 90.62 168 ASP A C 1
ATOM 1385 O O . ASP A 1 168 ? 18.322 -6.727 -16.288 1.00 90.62 168 ASP A O 1
ATOM 1389 N N . VAL A 1 169 ? 17.643 -7.926 -14.530 1.00 92.88 169 VAL A N 1
ATOM 1390 C CA . VAL A 1 169 ? 16.236 -7.570 -14.735 1.00 92.88 169 VAL A CA 1
ATOM 1391 C C . VAL A 1 169 ? 16.016 -6.077 -14.500 1.00 92.88 169 VAL A C 1
ATOM 1393 O O . VAL A 1 169 ? 15.281 -5.462 -15.266 1.00 92.88 169 VAL A O 1
ATOM 1396 N N . LEU A 1 170 ? 16.643 -5.477 -13.485 1.00 93.31 170 LEU A N 1
ATOM 1397 C CA . LEU A 1 170 ? 16.509 -4.048 -13.200 1.00 93.31 170 LEU A CA 1
ATOM 1398 C C . LEU A 1 170 ? 17.049 -3.177 -14.343 1.00 93.31 170 LEU A C 1
ATOM 1400 O O . LEU A 1 170 ? 16.352 -2.265 -14.782 1.00 93.31 170 LEU A O 1
ATOM 1404 N N . GLU A 1 171 ? 18.238 -3.485 -14.859 1.00 93.12 171 GLU A N 1
ATOM 1405 C CA . GLU A 1 171 ? 18.834 -2.776 -15.997 1.00 93.12 171 GLU A CA 1
ATOM 1406 C C . GLU A 1 171 ? 17.935 -2.876 -17.238 1.00 93.12 171 GLU A C 1
ATOM 1408 O O . GLU A 1 171 ? 17.621 -1.876 -17.884 1.00 93.12 171 GLU A O 1
ATOM 1413 N N . ARG A 1 172 ? 17.410 -4.071 -17.527 1.00 94.38 172 ARG A N 1
ATOM 1414 C CA . ARG A 1 172 ? 16.484 -4.277 -18.649 1.00 94.38 172 ARG A CA 1
ATOM 1415 C C . ARG A 1 172 ? 15.145 -3.563 -18.453 1.00 94.38 172 ARG A C 1
ATOM 1417 O O . ARG A 1 172 ? 14.565 -3.106 -19.436 1.00 94.38 172 ARG A O 1
ATOM 1424 N N . ILE A 1 173 ? 14.656 -3.428 -17.216 1.00 94.62 173 ILE A N 1
ATOM 1425 C CA . ILE A 1 173 ? 13.494 -2.579 -16.908 1.00 94.62 173 ILE A CA 1
ATOM 1426 C C . ILE A 1 173 ? 13.808 -1.127 -17.256 1.00 94.62 173 ILE A C 1
ATOM 1428 O O . ILE A 1 173 ? 12.987 -0.484 -17.903 1.00 94.62 173 ILE A O 1
ATOM 1432 N N . PHE A 1 174 ? 14.974 -0.611 -16.865 1.00 94.25 174 PHE A N 1
ATOM 1433 C CA . PHE A 1 174 ? 15.345 0.769 -17.175 1.00 94.25 174 PHE A CA 1
ATOM 1434 C C . PHE A 1 174 ? 15.447 0.996 -18.687 1.00 94.25 174 PHE A C 1
ATOM 1436 O O . PHE A 1 174 ? 14.867 1.957 -19.183 1.00 94.25 174 PHE A O 1
ATOM 1443 N N . ASN A 1 175 ? 16.037 0.063 -19.437 1.00 93.25 175 ASN A N 1
ATOM 1444 C CA . ASN A 1 175 ? 16.069 0.133 -20.903 1.00 93.25 175 ASN A CA 1
ATOM 1445 C C . ASN A 1 175 ? 14.654 0.178 -21.507 1.00 93.25 175 ASN A C 1
ATOM 1447 O O . ASN A 1 175 ? 14.365 1.025 -22.347 1.00 93.25 175 ASN A O 1
ATOM 1451 N N . ILE A 1 176 ? 13.729 -0.662 -21.022 1.00 93.69 176 ILE A N 1
ATOM 1452 C CA . ILE A 1 176 ? 12.320 -0.628 -21.455 1.00 93.69 176 ILE A CA 1
ATOM 1453 C C . ILE A 1 176 ? 11.678 0.736 -21.174 1.00 93.69 176 ILE A C 1
ATOM 1455 O O . ILE A 1 176 ? 10.914 1.222 -22.004 1.00 93.69 176 ILE A O 1
ATOM 1459 N N . LEU A 1 177 ? 11.945 1.340 -20.012 1.00 91.94 177 LEU A N 1
ATOM 1460 C CA . LEU A 1 177 ? 11.390 2.646 -19.645 1.00 91.94 177 LEU A CA 1
ATOM 1461 C C . LEU A 1 177 ? 11.976 3.786 -20.491 1.00 91.94 177 LEU A C 1
ATOM 1463 O O . LEU A 1 177 ? 11.248 4.712 -20.835 1.00 91.94 177 LEU A O 1
ATOM 1467 N N . GLN A 1 178 ? 13.254 3.702 -20.861 1.00 91.94 178 GLN A N 1
ATOM 1468 C CA . GLN A 1 178 ? 13.899 4.662 -21.759 1.00 91.94 178 GLN A CA 1
ATOM 1469 C C . GLN A 1 178 ? 13.337 4.572 -23.185 1.00 91.94 178 GLN A C 1
ATOM 1471 O O . GLN A 1 178 ? 13.027 5.594 -23.794 1.00 91.94 178 GLN A O 1
ATOM 1476 N N . GLU A 1 179 ? 13.156 3.356 -23.707 1.00 90.88 179 GLU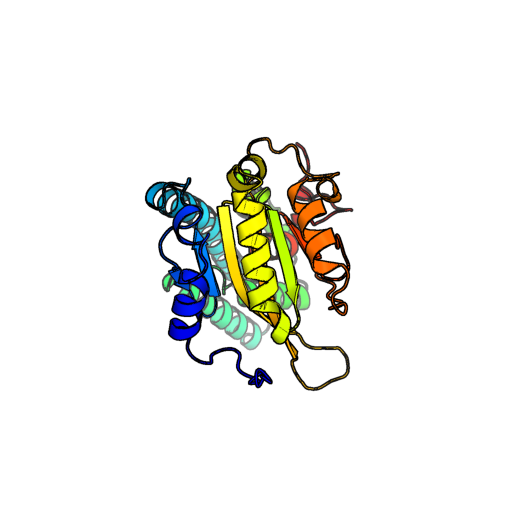 A N 1
ATOM 1477 C CA . GLU A 1 179 ? 12.588 3.122 -25.040 1.00 90.88 179 GLU A CA 1
ATOM 1478 C C . GLU A 1 179 ? 11.086 3.460 -25.107 1.00 90.88 179 GLU A C 1
ATOM 1480 O O . GLU A 1 179 ? 10.590 3.942 -26.126 1.00 90.88 179 GLU A O 1
ATOM 1485 N N . ASP A 1 180 ? 10.340 3.206 -24.029 1.00 86.75 180 ASP A N 1
ATOM 1486 C CA . ASP A 1 180 ? 8.898 3.445 -23.917 1.00 86.75 180 ASP A CA 1
ATOM 1487 C C . ASP A 1 180 ? 8.589 4.686 -23.075 1.00 86.75 180 ASP A C 1
ATOM 1489 O O . ASP A 1 180 ? 8.005 4.618 -21.987 1.00 86.75 180 ASP A O 1
ATOM 1493 N N . THR A 1 181 ? 8.963 5.844 -23.612 1.00 83.12 181 THR A N 1
ATOM 1494 C CA . THR A 1 181 ? 8.773 7.145 -22.953 1.00 83.12 181 THR A CA 1
ATOM 1495 C C . THR A 1 181 ? 7.313 7.424 -22.578 1.00 83.12 181 THR A C 1
ATOM 1497 O O . THR A 1 181 ? 7.048 8.058 -21.555 1.00 83.12 181 THR A O 1
ATOM 1500 N N . GLN A 1 182 ? 6.351 6.908 -23.354 1.00 83.31 182 GLN A N 1
ATOM 1501 C CA . GLN A 1 182 ? 4.921 7.025 -23.054 1.00 83.31 182 GLN A CA 1
ATOM 1502 C C . GLN A 1 182 ? 4.543 6.258 -21.788 1.00 83.31 182 GLN A C 1
ATOM 1504 O O . GLN A 1 182 ? 3.907 6.819 -20.898 1.00 83.31 182 GLN A O 1
ATOM 1509 N N . SER A 1 183 ? 4.942 4.988 -21.679 1.00 82.88 183 SER A N 1
ATOM 1510 C CA . SER A 1 183 ? 4.696 4.201 -20.468 1.00 82.88 183 SER A CA 1
ATOM 1511 C C . SER A 1 183 ? 5.430 4.778 -19.260 1.00 82.88 183 SER A C 1
ATOM 1513 O O . SER A 1 183 ? 4.896 4.764 -18.150 1.00 82.88 183 SER A O 1
ATOM 1515 N N . PHE A 1 184 ? 6.635 5.311 -19.472 1.00 86.25 184 PHE A N 1
ATOM 1516 C CA . PHE A 1 184 ? 7.442 5.899 -18.412 1.00 86.25 184 PHE A CA 1
ATOM 1517 C C . PHE A 1 184 ? 6.787 7.121 -17.761 1.00 86.25 184 PHE A C 1
ATOM 1519 O O . PHE A 1 184 ? 6.898 7.277 -16.548 1.00 86.25 184 PHE A O 1
ATOM 1526 N N . HIS A 1 185 ? 6.027 7.928 -18.510 1.00 84.19 185 HIS A N 1
ATOM 1527 C CA . HIS A 1 185 ? 5.254 9.048 -17.953 1.00 84.19 185 HIS A CA 1
ATOM 1528 C C . HIS A 1 185 ? 4.318 8.619 -16.808 1.00 84.19 185 HIS A C 1
ATOM 1530 O O . HIS A 1 185 ? 4.069 9.383 -15.879 1.00 84.19 185 HIS A O 1
ATOM 1536 N N . PHE A 1 186 ? 3.814 7.383 -16.842 1.00 83.94 186 PHE A N 1
ATOM 1537 C CA . PHE A 1 186 ? 2.936 6.863 -15.796 1.00 83.94 186 PHE A CA 1
ATOM 1538 C C . PHE A 1 186 ? 3.696 6.281 -14.601 1.00 83.94 186 PHE A C 1
ATOM 1540 O O . PHE A 1 186 ? 3.089 6.043 -13.560 1.00 83.94 186 PHE A O 1
ATOM 1547 N N . VAL A 1 187 ? 5.000 6.026 -14.714 1.00 88.94 187 VAL A N 1
ATOM 1548 C CA . VAL A 1 187 ? 5.797 5.450 -13.626 1.00 88.94 187 VAL A CA 1
ATOM 1549 C C . VAL A 1 187 ? 6.203 6.560 -12.663 1.00 88.94 187 VAL A C 1
ATOM 1551 O O . VAL A 1 187 ? 7.010 7.413 -13.000 1.00 88.94 187 VAL A O 1
ATOM 1554 N N . GLU A 1 188 ? 5.686 6.534 -11.437 1.00 88.75 188 GLU A N 1
ATOM 1555 C CA . GLU A 1 188 ? 6.090 7.470 -10.381 1.00 88.75 188 GLU A CA 1
ATOM 1556 C C . GLU A 1 188 ? 7.516 7.176 -9.909 1.00 88.75 188 GLU A C 1
ATOM 1558 O O . GLU A 1 188 ? 8.356 8.063 -9.746 1.00 88.75 188 GLU A O 1
ATOM 1563 N N . ARG A 1 189 ? 7.773 5.894 -9.642 1.00 90.50 189 ARG A N 1
ATOM 1564 C CA . ARG A 1 189 ? 9.007 5.429 -9.016 1.00 90.50 189 ARG A CA 1
ATOM 1565 C C . ARG A 1 189 ? 9.203 3.932 -9.180 1.00 90.50 189 ARG A C 1
ATOM 1567 O O . ARG A 1 189 ? 8.231 3.170 -9.226 1.00 90.50 189 ARG A O 1
ATOM 1574 N N . VAL A 1 190 ? 10.466 3.530 -9.162 1.00 92.81 190 VAL A N 1
ATOM 1575 C CA . VAL A 1 190 ? 10.905 2.141 -9.042 1.00 92.81 190 VAL A CA 1
ATOM 1576 C C . VAL A 1 190 ? 11.525 1.952 -7.659 1.00 92.81 190 VAL A C 1
ATOM 1578 O O . VAL A 1 190 ? 12.283 2.794 -7.189 1.00 92.81 190 VAL A O 1
ATOM 1581 N N . GLU A 1 191 ? 11.184 0.866 -6.980 1.00 91.62 191 GLU A N 1
ATOM 1582 C CA . GLU A 1 191 ? 11.713 0.518 -5.663 1.00 91.62 191 GLU A CA 1
ATOM 1583 C C . GLU A 1 191 ? 12.367 -0.864 -5.726 1.00 91.62 191 GLU A C 1
ATOM 1585 O O . GLU A 1 191 ? 11.763 -1.803 -6.250 1.00 91.62 191 GLU A O 1
ATOM 1590 N N . VAL A 1 192 ? 13.555 -1.009 -5.144 1.00 89.88 192 VAL A N 1
ATOM 1591 C CA . VAL A 1 192 ? 14.201 -2.309 -4.913 1.00 89.88 192 VAL A CA 1
ATOM 1592 C C . VAL A 1 192 ? 14.202 -2.583 -3.418 1.00 89.88 192 VAL A C 1
ATOM 1594 O O . VAL A 1 192 ? 14.780 -1.822 -2.644 1.00 89.88 192 VAL A O 1
ATOM 1597 N N . ALA A 1 193 ? 13.538 -3.662 -3.013 1.00 86.38 19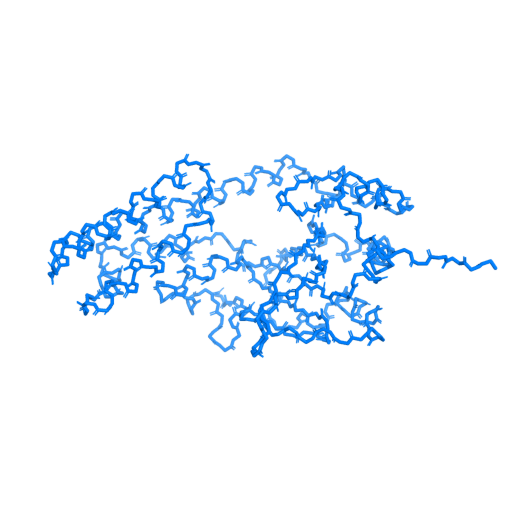3 ALA A N 1
ATOM 1598 C CA . ALA A 1 193 ? 13.350 -4.042 -1.618 1.00 86.38 193 ALA A CA 1
ATOM 1599 C C . ALA A 1 193 ? 13.668 -5.524 -1.387 1.00 86.38 193 ALA A C 1
ATOM 1601 O O . ALA A 1 193 ? 13.729 -6.329 -2.318 1.00 86.38 193 ALA A O 1
ATOM 1602 N N . LYS A 1 194 ? 13.806 -5.902 -0.114 1.00 79.56 194 LYS A N 1
ATOM 1603 C CA . LYS A 1 194 ? 13.814 -7.302 0.328 1.00 79.56 194 LYS A CA 1
ATOM 1604 C C . LYS A 1 194 ? 12.457 -7.645 0.922 1.00 79.56 194 LYS A C 1
ATOM 1606 O O . LYS A 1 194 ? 11.970 -6.927 1.793 1.00 79.56 194 LYS A O 1
ATOM 1611 N N . MET A 1 195 ? 11.863 -8.753 0.492 1.00 74.38 195 MET A N 1
ATOM 1612 C CA . MET A 1 195 ? 10.622 -9.252 1.075 1.00 74.38 195 MET A CA 1
ATOM 1613 C C . MET A 1 195 ? 10.853 -10.631 1.691 1.00 74.38 195 MET A C 1
ATOM 1615 O O . MET A 1 195 ? 11.378 -11.534 1.043 1.00 74.38 195 MET A O 1
ATOM 1619 N N . GLN A 1 196 ? 10.496 -10.762 2.968 1.00 68.75 196 GLN A N 1
ATOM 1620 C CA . GLN A 1 196 ? 10.591 -12.010 3.718 1.00 68.75 196 GLN A CA 1
ATOM 1621 C C . GLN A 1 196 ? 9.249 -12.731 3.677 1.00 68.75 196 GLN A C 1
ATOM 1623 O O . GLN A 1 196 ? 8.205 -12.105 3.875 1.00 68.75 196 GLN A O 1
ATOM 1628 N N . PHE A 1 197 ? 9.286 -14.039 3.447 1.00 64.88 197 PHE A N 1
ATOM 1629 C CA . PHE A 1 197 ? 8.098 -14.876 3.418 1.00 64.88 197 PHE A CA 1
ATOM 1630 C C . PHE A 1 197 ? 8.279 -16.116 4.272 1.00 64.88 197 PHE A C 1
ATOM 1632 O O . PHE A 1 197 ? 9.322 -16.772 4.237 1.00 64.88 197 PHE A O 1
ATOM 1639 N N . GLU A 1 198 ? 7.218 -16.443 4.994 1.00 53.31 198 GLU A N 1
ATOM 1640 C CA . GLU A 1 198 ? 7.058 -17.720 5.665 1.00 53.31 198 GLU A CA 1
ATOM 1641 C C . GLU A 1 198 ? 6.442 -18.698 4.660 1.00 53.31 198 GLU A C 1
ATOM 1643 O O . GLU A 1 198 ? 5.335 -18.480 4.164 1.00 53.31 198 GLU A O 1
ATOM 1648 N N . LEU A 1 199 ? 7.185 -19.741 4.285 1.00 55.59 199 LEU A N 1
ATOM 1649 C CA . LEU A 1 199 ? 6.619 -20.838 3.505 1.00 55.59 199 LEU A CA 1
ATOM 1650 C C . LEU A 1 199 ? 5.976 -21.824 4.475 1.00 55.59 199 LEU A C 1
ATOM 1652 O O . LEU A 1 199 ? 6.618 -22.281 5.420 1.00 55.59 199 LEU A O 1
ATOM 1656 N N . SER A 1 200 ? 4.714 -22.165 4.225 1.00 48.59 200 SER A N 1
ATOM 1657 C CA . SER A 1 200 ? 3.971 -23.129 5.030 1.00 48.59 200 SER A CA 1
ATOM 1658 C C . SER A 1 200 ? 4.748 -24.445 5.167 1.00 48.59 200 SER A C 1
ATOM 1660 O O . SER A 1 200 ? 5.078 -25.096 4.177 1.00 48.59 200 SER A O 1
ATOM 1662 N N . GLY A 1 201 ? 5.040 -24.836 6.412 1.00 49.88 201 GLY A N 1
ATOM 1663 C CA . GLY A 1 201 ? 5.714 -26.097 6.742 1.00 49.88 201 GLY A CA 1
ATOM 1664 C C . GLY A 1 201 ? 7.239 -26.033 6.880 1.00 49.88 201 GLY A C 1
ATOM 1665 O O . GLY A 1 201 ? 7.846 -27.063 7.160 1.00 49.88 201 GLY A O 1
ATOM 1666 N N . LEU A 1 202 ? 7.869 -24.861 6.734 1.00 45.72 202 LEU A N 1
ATOM 1667 C CA . LEU A 1 202 ? 9.301 -24.673 6.989 1.00 45.72 202 LEU A CA 1
ATOM 1668 C C . LEU A 1 202 ? 9.511 -23.581 8.042 1.00 45.72 202 LEU A C 1
ATOM 1670 O O . LEU A 1 202 ? 9.011 -22.472 7.900 1.00 45.72 202 LEU A O 1
ATOM 1674 N N . SER A 1 203 ? 10.320 -23.858 9.067 1.00 49.12 203 SER A N 1
ATOM 1675 C CA . SER A 1 203 ? 10.715 -22.890 10.107 1.00 49.12 203 SER A CA 1
ATOM 1676 C C . SER A 1 203 ? 11.728 -21.838 9.618 1.00 49.12 203 SER A C 1
ATOM 1678 O O . SER A 1 203 ? 12.383 -21.181 10.425 1.00 49.12 203 SER A O 1
ATOM 1680 N N . SER A 1 204 ? 11.914 -21.707 8.302 1.00 51.94 204 SER A N 1
ATOM 1681 C CA . SER A 1 204 ? 12.883 -20.811 7.669 1.00 51.94 204 SER A CA 1
ATOM 1682 C C . SER A 1 204 ? 12.179 -19.776 6.797 1.00 51.94 204 SER A C 1
ATOM 1684 O O . SER A 1 204 ? 11.475 -20.133 5.849 1.00 51.94 204 SER A O 1
ATOM 1686 N N . PHE A 1 205 ? 12.430 -18.496 7.071 1.00 57.25 205 PHE A N 1
ATOM 1687 C CA . PHE A 1 205 ? 12.014 -17.408 6.193 1.00 57.25 205 PHE A CA 1
ATOM 1688 C C . PHE A 1 205 ? 12.879 -17.405 4.936 1.00 57.25 205 PHE A C 1
ATOM 1690 O O . PHE A 1 205 ? 14.106 -17.345 5.023 1.00 57.25 205 PHE A O 1
ATOM 1697 N N . ASN A 1 206 ? 12.242 -17.413 3.768 1.00 67.19 206 ASN A N 1
ATOM 1698 C CA . ASN A 1 206 ? 12.940 -17.131 2.521 1.00 67.19 206 ASN A CA 1
ATOM 1699 C C . ASN A 1 206 ? 12.848 -15.637 2.222 1.00 67.19 206 ASN A C 1
ATOM 1701 O O . ASN A 1 206 ? 11.773 -15.039 2.299 1.00 67.19 206 ASN A O 1
ATOM 1705 N N . VAL A 1 207 ? 13.988 -15.035 1.889 1.00 71.69 207 VAL A N 1
ATOM 1706 C CA . VAL A 1 207 ? 14.076 -13.625 1.506 1.00 71.69 207 VAL A CA 1
ATOM 1707 C C . VAL A 1 207 ? 14.243 -13.552 -0.001 1.00 71.69 207 VAL A C 1
ATOM 1709 O O . VAL A 1 207 ? 15.202 -14.098 -0.540 1.00 71.69 207 VAL A O 1
ATOM 1712 N N . PHE A 1 208 ? 13.320 -12.872 -0.674 1.00 78.56 208 PHE A N 1
ATOM 1713 C CA . PHE A 1 208 ? 13.399 -12.632 -2.110 1.00 78.56 208 PHE A CA 1
ATOM 1714 C C . PHE A 1 208 ? 13.596 -11.139 -2.380 1.00 78.56 208 PHE A C 1
ATOM 1716 O O . PHE A 1 208 ? 12.956 -10.310 -1.717 1.00 78.56 208 PHE A O 1
ATOM 1723 N N . PRO A 1 209 ? 14.456 -10.762 -3.341 1.00 85.38 209 PRO A N 1
ATOM 1724 C CA . PRO A 1 209 ? 14.434 -9.414 -3.876 1.00 85.38 209 PRO A CA 1
ATOM 1725 C C . PRO A 1 209 ? 13.097 -9.141 -4.569 1.00 85.38 209 PRO A C 1
ATOM 1727 O O . PRO A 1 209 ? 12.510 -9.998 -5.238 1.00 85.38 209 PRO A O 1
ATOM 1730 N N . LEU A 1 210 ? 12.643 -7.908 -4.409 1.00 88.50 210 LEU A N 1
ATOM 1731 C CA . LEU A 1 210 ? 11.438 -7.369 -5.005 1.00 88.50 210 LEU A CA 1
ATOM 1732 C C . LEU A 1 210 ? 11.816 -6.107 -5.771 1.00 88.50 210 LEU A C 1
ATOM 1734 O O . LEU A 1 210 ? 12.316 -5.156 -5.172 1.00 88.50 210 LEU A O 1
ATOM 1738 N N . ILE A 1 211 ? 11.516 -6.082 -7.067 1.00 92.56 211 ILE A N 1
ATOM 1739 C CA . ILE A 1 211 ? 11.428 -4.830 -7.820 1.00 92.56 211 ILE A CA 1
ATOM 1740 C C . ILE A 1 211 ? 9.962 -4.425 -7.820 1.00 92.56 211 ILE A C 1
ATOM 1742 O O . ILE A 1 211 ? 9.095 -5.238 -8.145 1.00 92.56 211 ILE A O 1
ATOM 1746 N N . SER A 1 212 ? 9.660 -3.182 -7.466 1.00 92.19 212 SER A N 1
ATOM 1747 C CA . SER A 1 212 ? 8.295 -2.684 -7.557 1.00 92.19 212 SER A CA 1
ATOM 1748 C C . SER A 1 212 ? 8.186 -1.341 -8.249 1.00 92.19 212 SER A C 1
ATOM 1750 O O . SER A 1 212 ? 8.967 -0.437 -7.986 1.00 92.19 212 SER A O 1
ATOM 1752 N N . LEU A 1 213 ? 7.205 -1.217 -9.137 1.00 92.62 213 LEU A N 1
ATOM 1753 C CA . LEU A 1 213 ? 6.930 -0.004 -9.892 1.00 92.62 213 LEU A CA 1
ATOM 1754 C C . LEU A 1 213 ? 5.626 0.587 -9.364 1.00 92.62 213 LEU A C 1
ATOM 1756 O O . LEU A 1 213 ? 4.596 -0.091 -9.360 1.00 92.62 213 LEU A O 1
ATOM 1760 N N . THR A 1 214 ? 5.669 1.837 -8.904 1.00 89.19 214 THR A N 1
ATOM 1761 C CA . THR A 1 214 ? 4.451 2.602 -8.605 1.00 89.19 214 THR A CA 1
ATOM 1762 C C . THR A 1 214 ? 4.029 3.320 -9.878 1.00 89.19 214 THR A C 1
ATOM 1764 O O . THR A 1 214 ? 4.825 4.061 -10.447 1.00 89.19 214 THR A O 1
ATOM 1767 N N . VAL A 1 215 ? 2.800 3.084 -10.327 1.00 86.38 215 VAL A N 1
ATOM 1768 C CA . VAL A 1 215 ? 2.264 3.604 -11.586 1.00 86.38 215 VAL A CA 1
ATOM 1769 C C . VAL A 1 215 ? 1.010 4.427 -11.293 1.00 86.38 215 VAL A C 1
ATOM 1771 O O . VAL A 1 215 ? 0.080 3.954 -10.629 1.00 86.38 215 VAL A O 1
ATOM 1774 N N . HIS A 1 216 ? 0.996 5.670 -11.765 1.00 78.75 216 HIS A N 1
ATOM 1775 C CA . HIS A 1 216 ? -0.159 6.553 -11.711 1.00 78.75 216 HIS A CA 1
ATOM 1776 C C . HIS A 1 216 ? -1.184 6.187 -12.781 1.00 78.75 216 HIS A C 1
ATOM 1778 O O . HIS A 1 216 ? -0.861 5.718 -13.869 1.00 78.75 216 HIS A O 1
ATOM 1784 N N . ASN A 1 217 ? -2.445 6.459 -12.463 1.00 68.94 217 ASN A N 1
ATOM 1785 C CA . ASN A 1 217 ? -3.535 6.431 -13.418 1.00 68.94 217 ASN A CA 1
ATOM 1786 C C . ASN A 1 217 ? -4.222 7.797 -13.386 1.00 68.94 217 ASN A C 1
ATOM 1788 O O . ASN A 1 217 ? -5.080 8.037 -12.536 1.00 68.94 217 ASN A O 1
ATOM 1792 N N . ASP A 1 218 ? -3.855 8.669 -14.322 1.00 57.69 218 ASP A N 1
ATOM 1793 C CA . ASP A 1 218 ? -4.399 10.030 -14.408 1.00 57.69 218 ASP A CA 1
ATOM 1794 C C . ASP A 1 218 ? -5.896 10.064 -14.751 1.00 57.69 218 ASP A C 1
ATOM 1796 O O . ASP A 1 218 ? -6.548 11.089 -14.560 1.00 57.69 218 ASP A O 1
ATOM 1800 N N . LYS A 1 219 ? -6.478 8.949 -15.216 1.00 53.12 219 LYS A N 1
ATOM 1801 C CA . LYS A 1 219 ? -7.866 8.907 -15.699 1.00 53.12 219 LYS A CA 1
ATOM 1802 C C . LYS A 1 219 ? -8.834 8.074 -14.862 1.00 53.12 219 LYS A C 1
ATOM 1804 O O . LYS A 1 219 ? -9.997 7.981 -15.228 1.00 53.12 219 LYS A O 1
ATOM 1809 N N . ASN A 1 220 ? -8.411 7.435 -13.763 1.00 48.94 220 ASN A N 1
ATOM 1810 C CA . ASN A 1 220 ? -9.238 6.429 -13.059 1.00 48.94 220 ASN A CA 1
ATOM 1811 C C . ASN A 1 220 ? -9.797 5.313 -13.989 1.00 48.94 220 ASN A C 1
ATOM 1813 O O . ASN A 1 220 ? -10.676 4.551 -13.593 1.00 48.94 220 ASN A O 1
ATOM 1817 N N . GLU A 1 221 ? -9.275 5.168 -15.214 1.00 51.62 221 GLU A N 1
ATOM 1818 C CA . GLU A 1 221 ? -9.852 4.289 -16.245 1.00 51.62 221 GLU A CA 1
ATOM 1819 C C . GLU A 1 221 ? -9.438 2.824 -16.074 1.00 51.62 221 GLU A C 1
ATOM 1821 O O . GLU A 1 221 ? -10.197 1.912 -16.399 1.00 51.62 221 GLU A O 1
ATOM 1826 N N . PHE A 1 222 ? -8.276 2.562 -15.493 1.00 57.94 222 PHE A N 1
ATOM 1827 C CA . PHE A 1 222 ? -7.784 1.208 -15.305 1.00 57.94 222 PHE A CA 1
ATOM 1828 C C . PHE A 1 222 ? -8.398 0.573 -14.062 1.00 57.94 222 PHE A C 1
ATOM 1830 O O . PHE A 1 222 ? -8.199 1.088 -12.965 1.00 57.94 222 PHE A O 1
ATOM 1837 N N . ALA A 1 223 ? -9.134 -0.525 -14.235 1.00 51.25 223 ALA A N 1
ATOM 1838 C CA . ALA A 1 223 ? -9.547 -1.440 -13.162 1.00 51.25 223 ALA A CA 1
ATOM 1839 C C . ALA A 1 223 ? -9.909 -2.846 -13.678 1.00 51.25 223 ALA A C 1
ATOM 1841 O O . ALA A 1 223 ? -9.925 -3.777 -12.885 1.00 51.25 223 ALA A O 1
ATOM 1842 N N . LYS A 1 224 ? -10.165 -3.031 -14.985 1.00 53.53 224 LYS A N 1
ATOM 1843 C CA . LYS A 1 224 ? -10.467 -4.362 -15.544 1.00 53.53 224 LYS A CA 1
ATOM 1844 C C . LYS A 1 224 ? -9.360 -4.947 -16.433 1.00 53.53 224 LYS A C 1
ATOM 1846 O O . LYS A 1 224 ? -9.060 -6.118 -16.260 1.00 53.53 224 LYS A O 1
ATOM 1851 N N . ASP A 1 225 ? -8.646 -4.132 -17.218 1.00 58.81 225 ASP A N 1
ATOM 1852 C CA . ASP A 1 225 ? -7.685 -4.644 -18.223 1.00 58.81 225 ASP A CA 1
ATOM 1853 C C . ASP A 1 225 ? -6.234 -4.166 -18.029 1.00 58.81 225 ASP A C 1
ATOM 1855 O O . ASP A 1 225 ? -5.514 -3.868 -18.979 1.00 58.81 225 ASP A O 1
ATOM 1859 N N . LEU A 1 226 ? -5.747 -4.073 -16.785 1.00 63.53 226 LEU A N 1
ATOM 1860 C CA . LEU A 1 226 ? -4.322 -3.764 -16.568 1.00 63.53 226 LEU A CA 1
ATOM 1861 C C . LEU A 1 226 ? -3.380 -4.875 -17.019 1.00 63.53 226 LEU A C 1
ATOM 1863 O O . LEU A 1 226 ? -2.210 -4.598 -17.270 1.00 63.53 226 LEU A O 1
ATOM 1867 N N . SER A 1 227 ? -3.871 -6.105 -17.171 1.00 61.97 227 SER A N 1
ATOM 1868 C CA . SER A 1 227 ? -3.106 -7.172 -17.819 1.00 61.97 227 SER A CA 1
ATOM 1869 C C . SER A 1 227 ? -2.612 -6.776 -19.210 1.00 61.97 227 SER A C 1
ATOM 1871 O O . SER A 1 227 ? -1.575 -7.286 -19.632 1.00 61.97 227 SER A O 1
ATOM 1873 N N . ASP A 1 228 ? -3.307 -5.846 -19.872 1.00 64.06 228 ASP A N 1
ATOM 1874 C CA . ASP A 1 228 ? -3.065 -5.474 -21.262 1.00 64.06 228 ASP A CA 1
ATOM 1875 C C . ASP A 1 228 ? -2.284 -4.163 -21.403 1.00 64.06 228 ASP A C 1
ATOM 1877 O O . ASP A 1 228 ? -1.942 -3.756 -22.516 1.00 64.06 228 ASP A O 1
ATOM 1881 N N . PHE A 1 229 ? -1.935 -3.514 -20.284 1.00 76.81 229 PHE A N 1
ATOM 1882 C CA . PHE A 1 229 ? -1.117 -2.308 -20.314 1.00 76.81 229 PHE A CA 1
ATOM 1883 C C . PHE A 1 229 ? 0.234 -2.606 -20.997 1.00 76.81 229 PHE A C 1
ATOM 1885 O O . PHE A 1 229 ? 0.900 -3.580 -20.618 1.00 76.81 229 PHE A O 1
ATOM 1892 N N . PRO A 1 230 ? 0.677 -1.799 -21.985 1.00 81.69 230 PRO A N 1
ATOM 1893 C CA . PRO A 1 230 ? 1.862 -2.110 -22.790 1.00 81.69 230 PRO A CA 1
ATOM 1894 C C . PRO A 1 230 ? 3.113 -2.404 -21.959 1.00 81.69 230 PRO A C 1
ATOM 1896 O O . PRO A 1 230 ? 3.806 -3.392 -22.217 1.00 81.69 230 PRO A O 1
ATOM 1899 N N . LEU A 1 231 ? 3.350 -1.616 -20.904 1.00 85.31 231 LEU A N 1
ATOM 1900 C CA . LEU A 1 231 ? 4.457 -1.841 -19.977 1.00 85.31 231 LEU A CA 1
ATOM 1901 C C . LEU A 1 231 ? 4.356 -3.203 -19.284 1.00 85.31 231 LEU A C 1
ATOM 1903 O O . LEU A 1 231 ? 5.343 -3.926 -19.217 1.00 85.31 231 LEU A O 1
ATOM 1907 N N . ILE A 1 232 ? 3.168 -3.598 -18.813 1.00 86.38 232 ILE A N 1
ATOM 1908 C CA . ILE A 1 232 ? 2.968 -4.895 -18.151 1.00 86.38 232 ILE A CA 1
ATOM 1909 C C . ILE A 1 232 ? 3.289 -6.037 -19.115 1.00 86.38 232 ILE A C 1
ATOM 1911 O O . ILE A 1 232 ? 3.994 -6.971 -18.738 1.00 86.38 232 ILE A O 1
ATOM 1915 N N . ASN A 1 233 ? 2.861 -5.944 -20.373 1.00 86.44 233 ASN A N 1
ATOM 1916 C CA . ASN A 1 233 ? 3.168 -6.954 -21.383 1.00 86.44 233 ASN A CA 1
ATOM 1917 C C . ASN A 1 233 ? 4.668 -7.057 -21.695 1.00 86.44 233 ASN A C 1
ATOM 1919 O O . ASN A 1 233 ? 5.197 -8.167 -21.801 1.00 86.44 233 ASN A O 1
ATOM 1923 N N . LYS A 1 234 ? 5.375 -5.924 -21.795 1.00 90.00 234 LYS A N 1
ATOM 1924 C CA . LYS A 1 234 ? 6.839 -5.903 -21.960 1.00 90.00 234 LYS A CA 1
ATOM 1925 C C . LYS A 1 234 ? 7.545 -6.541 -20.760 1.00 90.00 234 LYS A C 1
ATOM 1927 O O . LYS A 1 234 ? 8.405 -7.401 -20.938 1.00 90.00 234 LYS A O 1
ATOM 1932 N N . LEU A 1 235 ? 7.118 -6.197 -19.545 1.00 90.88 235 LEU A N 1
ATOM 1933 C CA . LEU A 1 235 ? 7.676 -6.738 -18.304 1.00 90.88 235 LEU A CA 1
ATOM 1934 C C . LEU A 1 235 ? 7.390 -8.233 -18.126 1.00 90.88 235 LEU A C 1
ATOM 1936 O O . LEU A 1 235 ? 8.261 -8.969 -17.672 1.00 90.88 235 LEU A O 1
ATOM 1940 N N . ARG A 1 236 ? 6.216 -8.721 -18.540 1.00 89.12 236 ARG A N 1
ATOM 1941 C CA . ARG A 1 236 ? 5.903 -10.158 -18.534 1.00 89.12 236 ARG A CA 1
ATOM 1942 C C . ARG A 1 236 ? 6.835 -10.942 -19.448 1.00 89.12 236 ARG A C 1
ATOM 1944 O O . ARG A 1 236 ? 7.357 -11.968 -19.024 1.00 89.12 236 ARG A O 1
ATOM 1951 N N . LYS A 1 237 ? 7.054 -10.454 -20.674 1.00 90.38 237 LYS A N 1
ATOM 1952 C CA . LYS A 1 237 ? 7.978 -11.075 -21.638 1.00 90.38 237 LYS A CA 1
ATOM 1953 C C . LYS A 1 237 ? 9.413 -11.082 -21.116 1.00 90.38 237 LYS A C 1
ATOM 1955 O O . LYS A 1 237 ? 10.095 -12.087 -21.258 1.00 90.38 237 LYS A O 1
ATOM 1960 N N . LEU A 1 238 ? 9.843 -9.996 -20.468 1.00 91.25 238 LEU A N 1
ATOM 1961 C CA . LEU A 1 238 ? 11.180 -9.867 -19.882 1.00 91.25 238 LEU A CA 1
ATOM 1962 C C . LEU A 1 238 ? 11.517 -11.013 -18.911 1.00 91.25 238 LEU A C 1
ATOM 1964 O O . LEU A 1 238 ? 12.641 -11.508 -18.912 1.00 91.25 238 LEU A O 1
ATOM 1968 N N . ILE A 1 239 ? 10.549 -11.433 -18.096 1.00 89.81 239 ILE A N 1
ATOM 1969 C CA . ILE A 1 239 ? 10.771 -12.373 -16.987 1.00 89.81 239 ILE A CA 1
ATOM 1970 C C . ILE A 1 239 ? 10.169 -13.766 -17.219 1.00 89.81 239 ILE A C 1
ATOM 1972 O O . ILE A 1 239 ? 10.189 -14.600 -16.312 1.00 89.81 239 ILE A O 1
ATOM 1976 N N . GLN A 1 240 ? 9.597 -14.026 -18.399 1.00 88.00 240 GLN A N 1
ATOM 1977 C CA . GLN A 1 240 ? 8.834 -15.250 -18.672 1.00 88.00 240 GLN A CA 1
ATOM 1978 C C . GLN A 1 240 ? 9.673 -16.527 -18.500 1.00 88.00 240 GLN A C 1
ATOM 1980 O O . GLN A 1 240 ? 9.161 -17.528 -18.001 1.00 88.00 240 GLN A O 1
ATOM 1985 N N . ASP A 1 241 ? 10.962 -16.457 -18.843 1.00 86.44 241 ASP A N 1
ATOM 1986 C CA . ASP A 1 241 ? 11.888 -17.595 -18.851 1.00 86.44 241 ASP A CA 1
ATOM 1987 C C . ASP A 1 241 ? 12.576 -17.814 -17.491 1.00 86.44 241 ASP A C 1
ATOM 1989 O O . ASP A 1 241 ? 13.326 -18.772 -17.298 1.00 86.44 241 ASP A O 1
ATOM 1993 N N . LEU A 1 242 ? 12.327 -16.934 -16.513 1.00 85.50 242 LEU A N 1
ATOM 1994 C CA . LEU A 1 242 ? 12.883 -17.069 -15.169 1.00 85.50 242 LEU A CA 1
ATOM 1995 C C . LEU A 1 242 ? 12.138 -18.154 -14.377 1.00 85.50 242 LEU A C 1
ATOM 1997 O O . LEU A 1 242 ? 10.926 -18.331 -14.512 1.00 85.50 242 LEU A O 1
ATOM 2001 N N . LYS A 1 243 ? 12.847 -18.848 -13.474 1.00 79.62 243 LYS A N 1
ATOM 2002 C CA . LYS A 1 243 ? 12.244 -19.868 -12.596 1.00 79.62 243 LYS A CA 1
ATOM 2003 C C . LYS A 1 243 ? 11.170 -19.236 -11.693 1.00 79.62 243 LYS A C 1
ATOM 2005 O O . LYS A 1 243 ? 11.537 -18.379 -10.889 1.00 79.62 243 LYS A O 1
ATOM 2010 N N . PRO A 1 244 ? 9.897 -19.674 -11.762 1.00 73.25 244 PRO A N 1
ATOM 2011 C CA . PRO A 1 244 ? 8.769 -19.015 -11.104 1.00 73.25 244 PRO A CA 1
ATOM 2012 C C . PRO A 1 244 ? 8.967 -18.871 -9.595 1.00 73.25 244 PRO A C 1
ATOM 2014 O O . PRO A 1 244 ? 9.268 -19.850 -8.907 1.00 73.25 244 PRO A O 1
ATOM 2017 N N . VAL A 1 245 ? 8.712 -17.668 -9.079 1.00 74.00 245 VAL A N 1
ATOM 2018 C CA . VAL A 1 245 ? 8.533 -17.423 -7.644 1.00 74.00 245 VAL A CA 1
ATOM 2019 C C . VAL A 1 245 ? 7.032 -17.350 -7.371 1.00 74.00 245 VAL A C 1
ATOM 2021 O O . VAL A 1 245 ? 6.384 -16.333 -7.607 1.00 74.00 245 VAL A O 1
ATOM 2024 N N . ASN A 1 246 ? 6.447 -18.467 -6.932 1.00 67.25 246 ASN A N 1
ATOM 2025 C CA . ASN A 1 246 ? 5.008 -18.541 -6.694 1.00 67.25 246 ASN A CA 1
ATOM 2026 C C . ASN A 1 246 ? 4.643 -17.782 -5.411 1.00 67.25 246 ASN A C 1
ATOM 2028 O O . ASN A 1 246 ? 4.839 -18.299 -4.313 1.00 67.25 246 ASN A O 1
ATOM 2032 N N . MET A 1 247 ? 4.131 -16.559 -5.555 1.00 69.69 247 MET A N 1
ATOM 2033 C CA . MET A 1 247 ? 3.712 -15.727 -4.426 1.00 69.69 247 MET A CA 1
ATOM 2034 C C . MET A 1 247 ? 2.259 -15.324 -4.614 1.00 69.69 247 MET A C 1
ATOM 2036 O O . MET A 1 247 ? 1.946 -14.457 -5.430 1.00 69.69 247 MET A O 1
ATOM 2040 N N . ASN A 1 248 ? 1.372 -15.936 -3.838 1.00 67.19 248 ASN A N 1
ATOM 2041 C CA . ASN A 1 248 ? 0.017 -15.428 -3.699 1.00 67.19 248 ASN A CA 1
ATOM 2042 C C . ASN A 1 248 ? 0.022 -14.355 -2.614 1.00 67.19 248 ASN A C 1
ATOM 2044 O O . ASN A 1 248 ? 0.538 -14.566 -1.518 1.00 67.19 248 ASN A O 1
ATOM 2048 N N . SER A 1 249 ? -0.541 -13.197 -2.934 1.00 71.12 249 SER A N 1
ATOM 2049 C CA . SER A 1 249 ? -0.747 -12.128 -1.971 1.00 71.12 249 SER A CA 1
ATOM 2050 C C . SER A 1 249 ? -2.209 -11.751 -1.950 1.00 71.12 249 SER A C 1
ATOM 2052 O O . SER A 1 249 ? -2.792 -11.473 -2.997 1.00 71.12 249 SER A O 1
ATOM 2054 N N . ASP A 1 250 ? -2.754 -11.634 -0.746 1.00 72.81 250 ASP A N 1
ATOM 2055 C CA . ASP A 1 250 ? -4.062 -11.033 -0.530 1.00 72.81 250 ASP A CA 1
ATOM 2056 C C . ASP A 1 250 ? -4.121 -9.641 -1.177 1.00 72.81 250 ASP A C 1
ATOM 2058 O O . ASP A 1 250 ? -3.136 -8.889 -1.156 1.00 72.81 250 ASP A O 1
ATOM 2062 N N . MET A 1 251 ? -5.290 -9.298 -1.728 1.00 79.19 251 MET A N 1
ATOM 2063 C CA . MET A 1 251 ? -5.599 -7.992 -2.333 1.00 79.19 251 MET A CA 1
ATOM 2064 C C . MET A 1 251 ? -4.740 -7.618 -3.558 1.00 79.19 251 MET A C 1
ATOM 2066 O O . MET A 1 251 ? -4.605 -6.431 -3.877 1.00 79.19 251 MET A O 1
ATOM 2070 N N . ALA A 1 252 ? -4.188 -8.620 -4.248 1.00 83.19 252 ALA A N 1
ATOM 2071 C CA . ALA A 1 252 ? -3.467 -8.479 -5.509 1.00 83.19 252 ALA A CA 1
ATOM 2072 C C . ALA A 1 252 ? -4.062 -9.384 -6.591 1.00 83.19 252 ALA A C 1
ATOM 2074 O O . ALA A 1 252 ? -4.594 -10.451 -6.287 1.00 83.19 252 ALA A O 1
ATOM 2075 N N . ILE A 1 253 ? -3.903 -8.994 -7.855 1.00 84.25 253 ILE A N 1
ATOM 2076 C CA . ILE A 1 253 ? -4.089 -9.900 -8.990 1.00 84.25 253 ILE A CA 1
ATOM 2077 C C . ILE A 1 253 ? -2.736 -10.412 -9.466 1.00 84.25 253 ILE A C 1
ATOM 2079 O O . ILE A 1 253 ? -1.786 -9.649 -9.659 1.00 84.25 253 ILE A O 1
ATOM 2083 N N . ARG A 1 254 ? -2.655 -11.723 -9.680 1.00 85.19 254 ARG A N 1
ATOM 2084 C CA . ARG A 1 254 ? -1.504 -12.343 -10.322 1.00 85.19 254 ARG A CA 1
ATOM 2085 C C . ARG A 1 254 ? -1.598 -12.127 -11.830 1.00 85.19 254 ARG A C 1
ATOM 2087 O O . ARG A 1 254 ? -2.543 -12.585 -12.461 1.00 85.19 254 ARG A O 1
ATOM 2094 N N . ILE A 1 255 ? -0.600 -11.464 -12.404 1.00 83.38 255 ILE A N 1
ATOM 2095 C CA . ILE A 1 255 ? -0.532 -11.140 -13.844 1.00 83.38 255 ILE A CA 1
ATOM 2096 C C . ILE A 1 255 ? 0.655 -11.821 -14.536 1.00 83.38 255 ILE A C 1
ATOM 2098 O O . ILE A 1 255 ? 1.069 -11.443 -15.626 1.00 83.38 255 ILE A O 1
ATOM 2102 N N . GLY A 1 256 ? 1.214 -12.851 -13.907 1.00 81.62 256 GLY A N 1
ATOM 2103 C CA . GLY A 1 256 ? 2.289 -13.665 -14.453 1.00 81.62 256 GLY A CA 1
ATOM 2104 C C . GLY A 1 256 ? 2.871 -14.600 -13.402 1.00 81.62 256 GLY A C 1
ATOM 2105 O O . GLY A 1 256 ? 2.421 -14.650 -12.257 1.00 81.62 256 GLY A O 1
ATOM 2106 N N . ASN A 1 257 ? 3.913 -15.337 -13.777 1.00 82.00 257 ASN A N 1
ATOM 2107 C CA . ASN A 1 257 ? 4.551 -16.287 -12.867 1.00 82.00 257 ASN A CA 1
ATOM 2108 C C . ASN A 1 257 ? 5.304 -15.622 -11.710 1.00 82.00 257 ASN A C 1
ATOM 2110 O O . ASN A 1 257 ? 5.434 -16.245 -10.661 1.00 82.00 257 ASN A O 1
ATOM 2114 N N . HIS A 1 258 ? 5.720 -14.369 -11.899 1.00 85.31 258 HIS A N 1
ATOM 2115 C CA . HIS A 1 258 ? 6.576 -13.600 -10.989 1.00 85.31 258 HIS A CA 1
ATOM 2116 C C . HIS A 1 258 ? 6.000 -12.226 -10.640 1.00 85.31 258 HIS A C 1
ATOM 2118 O O . HIS A 1 258 ? 6.670 -11.426 -9.994 1.00 85.31 258 HIS A O 1
ATOM 2124 N N . MET A 1 259 ? 4.798 -11.917 -11.134 1.00 88.12 259 MET A N 1
ATOM 2125 C CA . MET A 1 259 ? 4.235 -10.570 -11.104 1.00 88.12 259 MET A CA 1
ATOM 2126 C C . MET A 1 259 ? 2.882 -10.541 -10.419 1.00 88.12 259 MET A C 1
ATOM 2128 O O . MET A 1 259 ? 1.939 -11.204 -10.861 1.00 88.12 259 MET A O 1
ATOM 2132 N N . ASN A 1 260 ? 2.791 -9.678 -9.414 1.00 88.19 260 ASN A N 1
ATOM 2133 C CA . ASN A 1 260 ? 1.541 -9.308 -8.773 1.00 88.19 260 ASN A CA 1
ATOM 2134 C C . ASN A 1 260 ? 1.273 -7.825 -8.998 1.00 88.19 260 ASN A C 1
ATOM 2136 O O . ASN A 1 260 ? 2.181 -6.996 -8.941 1.00 88.19 260 ASN A O 1
ATOM 2140 N N . LEU A 1 261 ? 0.012 -7.497 -9.223 1.00 86.56 261 LEU A N 1
ATOM 2141 C CA . LEU A 1 261 ? -0.466 -6.135 -9.350 1.00 86.56 261 LEU A CA 1
ATOM 2142 C C . LEU A 1 261 ? -1.384 -5.819 -8.175 1.00 86.56 261 LEU A C 1
ATOM 2144 O O . LEU A 1 261 ? -2.371 -6.511 -7.925 1.00 86.56 261 LEU A O 1
ATOM 2148 N N . TYR A 1 262 ? -1.052 -4.746 -7.475 1.00 86.00 262 TYR A N 1
ATOM 2149 C CA . TYR A 1 262 ? -1.844 -4.177 -6.397 1.00 86.00 262 TYR A CA 1
ATOM 2150 C C . TYR A 1 262 ? -2.407 -2.840 -6.853 1.00 86.00 262 TYR A C 1
ATOM 2152 O O . TYR A 1 262 ? -1.718 -2.091 -7.543 1.00 86.00 262 TYR A O 1
ATOM 2160 N N . GLN A 1 263 ? -3.604 -2.496 -6.394 1.00 84.62 263 GLN A N 1
ATOM 2161 C CA . GLN A 1 263 ? -4.074 -1.113 -6.405 1.00 84.62 263 GLN A CA 1
ATOM 2162 C C . GLN A 1 263 ? -4.206 -0.593 -4.978 1.00 84.62 263 GLN A C 1
ATOM 2164 O O . GLN A 1 263 ? -4.601 -1.337 -4.081 1.00 84.62 263 GLN A O 1
ATOM 2169 N N . GLY A 1 264 ? -3.902 0.680 -4.772 1.00 80.94 264 GLY A N 1
ATOM 2170 C CA . GLY A 1 264 ? -3.931 1.353 -3.485 1.00 80.94 264 GLY A CA 1
ATOM 2171 C C . GLY A 1 264 ? -2.883 0.844 -2.492 1.00 80.94 264 GLY A C 1
ATOM 2172 O O . GLY A 1 264 ? -2.151 -0.122 -2.714 1.00 80.94 264 GLY A O 1
ATOM 2173 N N . TYR A 1 265 ? -2.802 1.507 -1.339 1.00 80.44 265 TYR A N 1
ATOM 2174 C CA . TYR A 1 265 ? -1.886 1.089 -0.280 1.00 80.44 265 TYR A CA 1
ATOM 2175 C C . TYR A 1 265 ? -2.424 -0.112 0.502 1.00 80.44 265 TYR A C 1
ATOM 2177 O O . TYR A 1 265 ? -3.517 -0.061 1.068 1.00 80.44 265 TYR A O 1
ATOM 2185 N N . ARG A 1 266 ? -1.595 -1.154 0.644 1.00 80.62 266 ARG A N 1
ATOM 2186 C CA . ARG A 1 266 ? -1.920 -2.370 1.410 1.00 80.62 266 ARG A CA 1
ATOM 2187 C C . ARG A 1 266 ? -2.392 -2.074 2.838 1.00 80.62 266 ARG A C 1
ATOM 2189 O O . ARG A 1 266 ? -3.430 -2.574 3.253 1.00 80.62 266 ARG A O 1
ATOM 2196 N N . ASN A 1 267 ? -1.674 -1.224 3.578 1.00 81.25 267 ASN A N 1
ATOM 2197 C CA . ASN A 1 267 ? -2.052 -0.894 4.959 1.00 81.25 267 ASN A CA 1
ATOM 2198 C C . ASN A 1 267 ? -3.403 -0.179 5.033 1.00 81.25 267 ASN A C 1
ATOM 2200 O O . ASN A 1 267 ? -4.194 -0.475 5.921 1.00 81.25 267 ASN A O 1
ATOM 2204 N N . TYR A 1 268 ? -3.697 0.711 4.083 1.00 85.56 268 TYR A N 1
ATOM 2205 C CA . TYR A 1 268 ? -5.000 1.365 4.010 1.00 85.56 268 TYR A CA 1
ATOM 2206 C C . TYR A 1 268 ? -6.126 0.354 3.761 1.00 85.56 268 TYR A C 1
ATOM 2208 O O . TYR A 1 268 ? -7.131 0.386 4.465 1.00 85.56 268 TYR A O 1
ATOM 2216 N N . LYS A 1 269 ? -5.941 -0.592 2.832 1.00 87.94 269 LYS A N 1
ATOM 2217 C CA . LYS A 1 269 ? -6.917 -1.670 2.609 1.00 87.94 269 LYS A CA 1
ATOM 2218 C C . LYS A 1 269 ? -7.125 -2.542 3.843 1.00 87.94 269 LYS A C 1
ATOM 2220 O O . LYS A 1 269 ? -8.258 -2.884 4.159 1.00 87.94 269 LYS A O 1
ATOM 2225 N N . ASN A 1 270 ? -6.059 -2.850 4.578 1.00 88.88 270 ASN A N 1
ATOM 2226 C CA . ASN A 1 270 ? -6.180 -3.588 5.833 1.00 88.88 270 ASN A CA 1
ATOM 2227 C C . ASN A 1 270 ? -6.981 -2.809 6.885 1.00 88.88 270 ASN A C 1
ATOM 2229 O O . ASN A 1 270 ? -7.811 -3.408 7.561 1.00 88.88 270 ASN A O 1
ATOM 2233 N N . PHE A 1 271 ? -6.799 -1.488 6.987 1.00 90.75 271 PHE A N 1
ATOM 2234 C CA . PHE A 1 271 ? -7.655 -0.654 7.835 1.00 90.75 271 PHE A CA 1
ATOM 2235 C C . PHE A 1 271 ? -9.113 -0.667 7.377 1.00 90.75 271 PHE A C 1
ATOM 2237 O O . PHE A 1 271 ? -9.994 -0.833 8.210 1.00 90.75 271 PHE A O 1
ATOM 2244 N N . LEU A 1 272 ? -9.381 -0.552 6.072 1.00 91.75 272 LEU A N 1
ATOM 2245 C CA . LEU A 1 272 ? -10.743 -0.662 5.543 1.00 91.75 272 LEU A CA 1
ATOM 2246 C C . LEU A 1 272 ? -11.379 -2.021 5.860 1.00 91.75 272 LEU A C 1
ATOM 2248 O O . LEU A 1 272 ? -12.549 -2.071 6.222 1.00 91.75 272 LEU A O 1
ATOM 2252 N N . ARG A 1 273 ? -10.615 -3.115 5.760 1.00 92.00 273 ARG A N 1
ATOM 2253 C CA . ARG A 1 273 ? -11.076 -4.460 6.127 1.00 92.00 273 ARG A CA 1
ATOM 2254 C C . ARG A 1 273 ? -11.401 -4.550 7.619 1.00 92.00 273 ARG A C 1
ATOM 2256 O O . ARG A 1 273 ? -12.450 -5.072 7.972 1.00 92.00 273 ARG A O 1
ATOM 2263 N N . LEU A 1 274 ? -10.540 -3.995 8.474 1.00 92.69 274 LEU A N 1
ATOM 2264 C CA . LEU A 1 274 ? -10.742 -3.943 9.926 1.00 92.69 274 LEU A CA 1
ATOM 2265 C C . LEU A 1 274 ? -12.045 -3.252 10.333 1.00 92.69 274 LEU A C 1
ATOM 2267 O O . LEU A 1 274 ? -12.684 -3.671 11.292 1.00 92.69 274 LEU A O 1
ATOM 2271 N N . ILE A 1 275 ? -12.432 -2.200 9.612 1.00 93.75 275 ILE A N 1
ATOM 2272 C CA . ILE A 1 275 ? -13.658 -1.437 9.883 1.00 93.75 275 ILE A CA 1
ATOM 2273 C C . ILE A 1 275 ? -14.848 -1.873 9.016 1.00 93.75 275 ILE A C 1
ATOM 2275 O O . ILE A 1 275 ? -15.852 -1.168 8.963 1.00 93.75 275 ILE A O 1
ATOM 2279 N N . ASN A 1 276 ? -14.733 -3.011 8.325 1.00 93.56 276 ASN A N 1
ATOM 2280 C CA . ASN A 1 276 ? -15.754 -3.560 7.433 1.00 93.56 276 ASN A CA 1
ATOM 2281 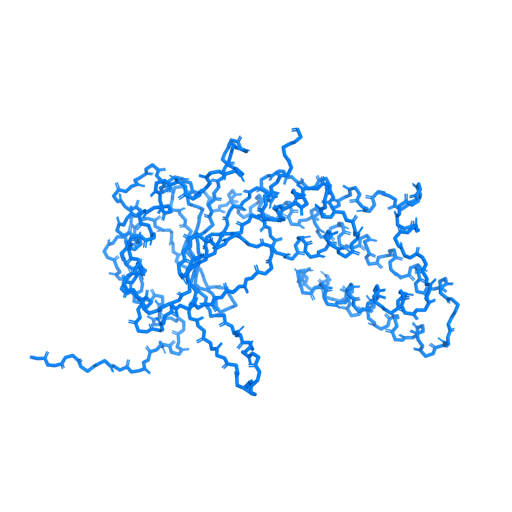C C . ASN A 1 276 ? -16.246 -2.568 6.353 1.00 93.56 276 ASN A C 1
ATOM 2283 O O . ASN A 1 276 ? -17.440 -2.412 6.119 1.00 93.56 276 ASN A O 1
ATOM 2287 N N . SER A 1 277 ? -15.320 -1.843 5.718 1.00 92.50 277 SER A N 1
ATOM 2288 C CA . SER A 1 277 ? -15.612 -0.841 4.674 1.00 92.50 277 SER A CA 1
ATOM 2289 C C . SER A 1 277 ? -14.755 -1.005 3.416 1.00 92.50 277 SER A C 1
ATOM 2291 O O . SER A 1 277 ? -14.672 -0.086 2.600 1.00 92.50 277 SER A O 1
ATOM 2293 N N . LEU A 1 278 ? -14.080 -2.150 3.250 1.00 91.25 278 LEU A N 1
ATOM 2294 C CA . LEU A 1 278 ? -13.278 -2.429 2.053 1.00 91.25 278 LEU A CA 1
ATOM 2295 C C . LEU A 1 278 ? -14.147 -2.387 0.793 1.00 91.25 278 LEU A C 1
ATOM 2297 O O . LEU A 1 278 ? -13.805 -1.684 -0.156 1.00 91.25 278 LEU A O 1
ATOM 2301 N N . ASP A 1 279 ? -15.309 -3.026 0.868 1.00 89.81 279 ASP A N 1
ATOM 2302 C CA . ASP A 1 279 ? -16.286 -3.172 -0.214 1.00 89.81 279 ASP A CA 1
ATOM 2303 C C . ASP A 1 279 ? -17.048 -1.872 -0.536 1.00 89.81 279 ASP A C 1
ATOM 2305 O O . ASP A 1 279 ? -17.854 -1.820 -1.457 1.00 89.81 279 ASP A O 1
ATOM 2309 N N . GLU A 1 280 ? -16.807 -0.785 0.205 1.00 89.50 280 GLU A N 1
ATOM 2310 C CA . GLU A 1 280 ? -17.324 0.549 -0.137 1.00 89.50 280 GLU A CA 1
ATOM 2311 C C . GLU A 1 280 ? -16.372 1.339 -1.045 1.00 89.50 280 GLU A C 1
ATOM 2313 O O . GLU A 1 280 ? -16.748 2.387 -1.592 1.00 89.50 280 GLU A O 1
ATOM 2318 N N . VAL A 1 281 ? -15.128 0.861 -1.158 1.00 87.00 281 VAL A N 1
ATOM 2319 C CA . VAL A 1 281 ? -14.024 1.513 -1.869 1.00 87.00 281 VAL A CA 1
ATOM 2320 C C . VAL A 1 281 ? -13.493 0.627 -2.997 1.00 87.00 281 VAL A C 1
ATOM 2322 O O . VAL A 1 281 ? -13.217 1.141 -4.081 1.00 87.00 281 VAL A O 1
ATOM 2325 N N . TYR A 1 282 ? -13.360 -0.678 -2.762 1.00 86.38 282 TYR A N 1
ATOM 2326 C CA . TYR A 1 282 ? -12.828 -1.661 -3.706 1.00 86.38 282 TYR A CA 1
ATOM 2327 C C . TYR A 1 282 ? -13.881 -2.708 -4.059 1.00 86.38 282 TYR A C 1
ATOM 2329 O O . TYR A 1 282 ? -14.777 -2.983 -3.269 1.00 86.38 282 TYR A O 1
ATOM 2337 N N . ASP A 1 283 ? -13.789 -3.245 -5.270 1.00 83.12 283 ASP A N 1
ATOM 2338 C CA . ASP A 1 283 ? -14.717 -4.240 -5.784 1.00 83.12 283 ASP A CA 1
ATOM 2339 C C . ASP A 1 283 ? -14.677 -5.504 -4.894 1.00 83.12 283 ASP A C 1
ATOM 2341 O O . ASP A 1 283 ? -13.586 -6.025 -4.638 1.00 83.12 283 ASP A O 1
ATOM 2345 N N . PRO A 1 284 ? -15.825 -6.014 -4.411 1.00 80.19 284 PRO A N 1
ATOM 2346 C CA . PRO A 1 284 ? -15.854 -7.174 -3.516 1.00 80.19 284 PRO A CA 1
ATOM 2347 C C . PRO A 1 284 ? -15.315 -8.458 -4.159 1.00 80.19 284 PRO A C 1
ATOM 2349 O O . PRO A 1 284 ? -14.728 -9.297 -3.475 1.00 80.19 284 PRO A O 1
ATOM 2352 N N . GLN A 1 285 ? -15.503 -8.624 -5.474 1.00 75.94 285 GLN A N 1
ATOM 2353 C CA . GLN A 1 285 ? -14.987 -9.770 -6.231 1.00 75.94 285 GLN A CA 1
ATOM 2354 C C . GLN A 1 285 ? -13.497 -9.596 -6.515 1.00 75.94 285 GLN A C 1
ATOM 2356 O O . GLN A 1 285 ? -12.718 -10.550 -6.483 1.00 75.94 285 GLN A O 1
ATOM 2361 N N . TYR A 1 286 ? -13.099 -8.354 -6.770 1.00 74.69 286 TYR A N 1
ATOM 2362 C CA . TYR A 1 286 ? -11.752 -7.985 -7.151 1.00 74.69 286 TYR A CA 1
ATOM 2363 C C . TYR A 1 286 ? -11.214 -6.946 -6.174 1.00 74.69 286 TYR A C 1
ATOM 2365 O O . TYR A 1 286 ? -11.024 -5.794 -6.535 1.00 74.69 286 TYR A O 1
ATOM 2373 N N . GLN A 1 287 ? -10.892 -7.353 -4.941 1.00 67.44 287 GLN A N 1
ATOM 2374 C CA . GLN A 1 287 ? -10.404 -6.452 -3.876 1.00 67.44 287 GLN A CA 1
ATOM 2375 C C . GLN A 1 287 ? -9.099 -5.708 -4.224 1.00 67.44 287 GLN A C 1
ATOM 2377 O O . GLN A 1 287 ? -8.619 -4.866 -3.460 1.00 67.44 287 GLN A O 1
ATOM 2382 N N . TYR A 1 288 ? -8.483 -6.022 -5.365 1.00 69.50 288 TYR A N 1
ATOM 2383 C CA . TYR A 1 288 ? -7.389 -5.268 -5.959 1.00 69.50 288 TYR A CA 1
ATOM 2384 C C . TYR A 1 288 ? -7.858 -4.086 -6.822 1.00 69.50 288 TYR A C 1
ATOM 2386 O O . TYR A 1 288 ? -6.997 -3.317 -7.201 1.00 69.50 288 TYR A O 1
ATOM 2394 N N . ALA A 1 289 ? -9.146 -3.924 -7.121 1.00 69.00 289 ALA A N 1
ATOM 2395 C CA . ALA A 1 289 ? -9.710 -2.964 -8.066 1.00 69.00 289 ALA A CA 1
ATOM 2396 C C . ALA A 1 289 ? -10.660 -1.984 -7.364 1.00 69.00 289 ALA A C 1
ATOM 2398 O O . ALA A 1 289 ? -11.429 -2.375 -6.491 1.00 69.00 289 ALA A O 1
ATOM 2399 N N . LEU A 1 290 ? -10.620 -0.703 -7.721 1.00 77.12 290 LEU A N 1
ATOM 2400 C CA . LEU A 1 290 ? -11.539 0.297 -7.182 1.00 77.12 290 LEU A CA 1
ATOM 2401 C C . LEU A 1 290 ? -12.954 0.156 -7.733 1.00 77.12 290 LEU A C 1
ATOM 2403 O O . LEU A 1 290 ? -13.144 -0.067 -8.929 1.00 77.12 290 LEU A O 1
ATOM 2407 N N . ILE A 1 291 ? -13.944 0.418 -6.877 1.00 75.00 291 ILE A N 1
ATOM 2408 C CA . ILE A 1 291 ? -15.324 0.613 -7.322 1.00 75.00 291 ILE A CA 1
ATOM 2409 C C . ILE A 1 291 ? -15.371 1.900 -8.140 1.00 75.00 291 ILE A C 1
ATOM 2411 O O . ILE A 1 291 ? -15.072 2.985 -7.633 1.00 75.00 291 ILE A O 1
ATOM 2415 N N . ARG A 1 292 ? -15.777 1.785 -9.407 1.00 61.53 292 ARG A N 1
ATOM 2416 C CA . ARG A 1 292 ? -16.188 2.947 -10.198 1.00 61.53 292 ARG A CA 1
ATOM 2417 C C . ARG A 1 292 ? -17.488 3.474 -9.587 1.00 61.53 292 ARG A C 1
ATOM 2419 O O . ARG A 1 292 ? -18.509 2.797 -9.674 1.00 61.53 292 ARG A O 1
ATOM 2426 N N . LYS A 1 293 ? -17.424 4.625 -8.920 1.00 53.47 293 LYS A N 1
ATOM 2427 C CA . LYS A 1 293 ? -18.606 5.415 -8.558 1.00 53.47 293 LYS A CA 1
ATOM 2428 C C . LYS A 1 293 ? -18.805 6.502 -9.596 1.00 53.47 293 LYS A C 1
ATOM 2430 O O . LYS A 1 293 ? -17.776 7.099 -9.985 1.00 53.47 293 LYS A O 1
#

Sequence (293 aa):
MEIKVSNNFPRNNEEQKELIESFSTYSELFHECNFNNYTLNFINRNLDIDSLIKNKSSALRKLNVANYNLLLFCKICAEELQSTISVKNGLKEKCDGWLNIIRSGNSFHTLSYAQTIIDTLNRHDFPFIDNLFSKKYVVIKNAFVGLESKYKSLYKLCIYLNEKHLYDVLERIFNILQEDTQSFHFVERVEVAKMQFELSGLSSFNVFPLISLTVHNDKNEFAKDLSDFPLINKLRKLIQDLKPVNMNSDMAIRIGNHMNLYQGYRNYKNFLRLINSLDEVYDPQYQYALIRK

Foldseek 3Di:
DDDPPDPDPPPDVVVVQVLLCPQPLLVVFFDRWDDDDFKTKTFGPPDDPVVVVVVVVVQVVLVLVLLVLLLVLLLVLLVVQPDDPVLSVVLVVLSVVQVVCSVVVNNLVNLVSLVVSLVSCVVSVNPSLVVCVDPVNVVSVCSLLVGDVFQQFKKKKKFWAAPSCVSVLSSVLSVVCVVCVVQSVFWRIKMWGWDWDDDPPDPDIDITIMIMTTGTDPPLPDFPPPLPVPSNVVSQVSCVPGDADCDDDPQWDDSHRGITMAGHDPSSLSVCVSSVNLVVFAPPVRSRGGDDD

Organism: NCBI:txid1080225